Protein AF-A0A959NBM4-F1 (afdb_monomer)

pLDDT: mean 86.54, std 11.65, range [44.88, 98.0]

Mean predicted aligned error: 15.11 Å

Radius of gyration: 31.05 Å; Cα contacts (8 Å, |Δi|>4): 619; chains: 1; bounding box: 53×67×71 Å

Structure (mmCIF, N/CA/C/O backbone):
data_AF-A0A959NBM4-F1
#
_entry.id   AF-A0A959NBM4-F1
#
loop_
_atom_site.group_PDB
_atom_site.id
_atom_site.type_symbol
_atom_site.label_atom_id
_atom_site.label_alt_id
_atom_site.label_comp_id
_atom_site.label_asym_id
_atom_site.label_entity_id
_atom_site.label_seq_id
_atom_site.pdbx_PDB_ins_code
_atom_site.Cartn_x
_atom_site.Cartn_y
_atom_site.Cartn_z
_atom_site.occupancy
_atom_site.B_iso_or_equiv
_atom_site.auth_seq_id
_atom_site.auth_comp_id
_atom_site.auth_asym_id
_atom_site.auth_atom_id
_atom_site.pdbx_PDB_model_num
ATOM 1 N N . MET A 1 1 ? -14.822 -8.230 -9.452 1.00 62.19 1 MET A N 1
ATOM 2 C CA . MET A 1 1 ? -15.010 -7.138 -10.430 1.00 62.19 1 MET A CA 1
ATOM 3 C C . MET A 1 1 ? -13.655 -6.825 -11.048 1.00 62.19 1 MET A C 1
ATOM 5 O O . MET A 1 1 ? -12.667 -6.972 -10.340 1.00 62.19 1 MET A O 1
ATOM 9 N N . GLN A 1 2 ? -13.557 -6.470 -12.332 1.00 75.31 2 GLN A N 1
ATOM 10 C CA . GLN A 1 2 ? -12.264 -6.047 -12.881 1.00 75.31 2 GLN A CA 1
ATOM 11 C C . GLN A 1 2 ? -12.027 -4.586 -12.491 1.00 75.31 2 GLN A C 1
ATOM 13 O O . GLN A 1 2 ? -12.643 -3.690 -13.057 1.00 75.31 2 GLN A O 1
ATOM 18 N N . MET A 1 3 ? -11.174 -4.357 -11.494 1.00 86.31 3 MET A N 1
ATOM 19 C CA . MET A 1 3 ? -10.774 -3.011 -11.095 1.00 86.31 3 MET A CA 1
ATOM 20 C C . MET A 1 3 ? -9.747 -2.494 -12.099 1.00 86.31 3 MET A C 1
ATOM 22 O O . MET A 1 3 ? -8.705 -3.116 -12.304 1.00 86.31 3 MET A O 1
ATOM 26 N N . ASN A 1 4 ? -10.055 -1.379 -12.750 1.00 93.12 4 ASN A N 1
ATOM 27 C CA . ASN A 1 4 ? -9.143 -0.714 -13.678 1.00 93.12 4 ASN A CA 1
ATOM 28 C C . ASN A 1 4 ? -9.132 0.805 -13.498 1.00 93.12 4 ASN A C 1
ATOM 30 O O . ASN A 1 4 ? -8.529 1.505 -14.298 1.00 93.12 4 ASN A O 1
ATOM 34 N N . SER A 1 5 ? -9.800 1.334 -12.479 1.00 96.50 5 SER A N 1
ATOM 35 C CA . SER A 1 5 ? -9.819 2.758 -12.175 1.00 96.50 5 SER A CA 1
ATOM 36 C C . SER A 1 5 ? -9.711 2.962 -10.674 1.00 96.50 5 SER A C 1
ATOM 38 O O . SER A 1 5 ? -10.206 2.145 -9.897 1.00 96.50 5 SER A O 1
ATOM 40 N N . ILE A 1 6 ? -9.075 4.060 -10.278 1.00 95.81 6 ILE A N 1
ATOM 41 C CA . ILE A 1 6 ? -8.953 4.495 -8.885 1.00 95.81 6 ILE A CA 1
ATOM 42 C C . ILE A 1 6 ? -9.615 5.856 -8.742 1.00 95.81 6 ILE A C 1
ATOM 44 O O . ILE A 1 6 ? -9.406 6.728 -9.582 1.00 95.81 6 ILE A O 1
ATOM 48 N N . GLY A 1 7 ? -10.391 6.038 -7.679 1.00 95.38 7 GLY A N 1
ATOM 49 C CA . GLY A 1 7 ? -10.948 7.327 -7.286 1.00 95.38 7 GLY A CA 1
ATOM 50 C C . GLY A 1 7 ? -10.565 7.646 -5.854 1.00 95.38 7 GLY A C 1
ATOM 51 O O . GLY A 1 7 ? -10.615 6.767 -4.995 1.00 95.38 7 GLY A O 1
ATOM 52 N N . LEU A 1 8 ? -10.193 8.895 -5.595 1.00 94.06 8 LEU A N 1
ATOM 53 C CA . LEU A 1 8 ? -9.880 9.380 -4.258 1.00 94.06 8 LEU A CA 1
ATOM 54 C C . LEU A 1 8 ? -10.644 10.664 -3.964 1.00 94.06 8 LEU A C 1
ATOM 56 O O . LEU A 1 8 ? -10.764 11.539 -4.821 1.00 94.06 8 LEU A O 1
ATOM 60 N N . ILE A 1 9 ? -11.086 10.781 -2.716 1.00 94.06 9 ILE A N 1
ATOM 61 C CA . ILE A 1 9 ? -11.584 12.016 -2.121 1.00 94.06 9 ILE A CA 1
ATOM 62 C C . ILE A 1 9 ? -10.829 12.290 -0.812 1.00 94.06 9 ILE A C 1
ATOM 64 O O . ILE A 1 9 ? -10.748 11.438 0.080 1.00 94.06 9 ILE A O 1
ATOM 68 N N . GLU A 1 10 ? -10.236 13.478 -0.714 1.00 92.56 10 GLU A N 1
ATOM 69 C CA . GLU A 1 10 ? -9.628 14.016 0.503 1.00 92.56 10 GLU A CA 1
ATOM 70 C C . GLU A 1 10 ? -10.599 15.014 1.134 1.00 92.56 10 GLU A C 1
ATOM 72 O O . GLU A 1 10 ? -11.114 15.906 0.460 1.00 92.56 10 GLU A O 1
ATOM 77 N N . LEU A 1 11 ? -10.847 14.878 2.436 1.00 94.06 11 LEU A N 1
ATOM 78 C CA . LEU A 1 11 ? -11.800 15.701 3.173 1.00 94.06 11 LEU A CA 1
ATOM 79 C C . LEU A 1 11 ? -11.181 16.309 4.428 1.00 94.06 11 LEU A C 1
ATOM 81 O O . LEU A 1 11 ? -10.320 15.722 5.079 1.00 94.06 11 LEU A O 1
ATOM 85 N N . SER A 1 12 ? -11.680 17.475 4.822 1.00 93.69 12 SER A N 1
ATOM 86 C CA . SER A 1 12 ? -11.275 18.201 6.030 1.00 93.69 12 SER A CA 1
ATOM 87 C C . SER A 1 12 ? -11.916 17.676 7.319 1.00 93.69 12 SER A C 1
ATOM 89 O O . SER A 1 12 ? -11.519 18.090 8.405 1.00 93.69 12 SER A O 1
ATOM 91 N N . SER A 1 13 ? -12.884 16.756 7.219 1.00 94.62 13 SER A N 1
ATOM 92 C CA . SER A 1 13 ? -13.640 16.212 8.351 1.00 94.62 13 SER A CA 1
ATOM 93 C C . SER A 1 13 ? -13.727 14.688 8.296 1.00 94.62 13 SER A C 1
ATOM 95 O O . SER A 1 13 ? -14.108 14.109 7.280 1.00 94.62 13 SER A O 1
ATOM 97 N N . ILE A 1 14 ? -13.442 14.037 9.428 1.00 94.94 14 ILE A N 1
ATOM 98 C CA . ILE A 1 14 ? -13.570 12.580 9.599 1.00 94.94 14 ILE A CA 1
ATOM 99 C C . ILE A 1 14 ? -15.019 12.123 9.397 1.00 94.94 14 ILE A C 1
ATOM 101 O O . ILE A 1 14 ? -15.259 11.129 8.718 1.00 94.94 14 ILE A O 1
ATOM 105 N N . ALA A 1 15 ? -15.989 12.861 9.946 1.00 96.19 15 ALA A N 1
ATOM 106 C CA . ALA A 1 15 ? -17.403 12.511 9.820 1.00 96.19 15 ALA A CA 1
ATOM 107 C C . ALA A 1 15 ? -17.873 12.610 8.361 1.00 96.19 15 ALA A C 1
ATOM 109 O O . ALA A 1 15 ? -18.530 11.699 7.861 1.00 96.19 15 ALA A O 1
ATOM 110 N N . ALA A 1 16 ? -17.460 13.675 7.663 1.00 96.50 16 ALA A N 1
ATOM 111 C CA . ALA A 1 16 ? -17.725 13.823 6.236 1.00 96.50 16 ALA A CA 1
ATOM 112 C C . ALA A 1 16 ? -17.045 12.714 5.423 1.00 96.50 16 ALA A C 1
ATOM 114 O O . ALA A 1 16 ? -17.626 12.224 4.467 1.00 96.50 16 ALA A O 1
ATOM 115 N N . GLY A 1 17 ? -15.848 12.273 5.820 1.00 95.94 17 GLY A N 1
ATOM 116 C CA . GLY A 1 17 ? -15.154 11.169 5.162 1.00 95.94 17 GLY A CA 1
ATOM 117 C C . GLY A 1 17 ? -15.846 9.816 5.320 1.00 95.94 17 GLY A C 1
ATOM 118 O O . GLY A 1 17 ? -15.970 9.081 4.345 1.00 95.94 17 GLY A O 1
ATOM 119 N N . MET A 1 18 ? -16.374 9.505 6.507 1.00 97.06 18 MET A N 1
ATOM 120 C CA . MET A 1 18 ? -17.204 8.308 6.703 1.00 97.06 18 MET A CA 1
ATOM 121 C C . MET A 1 18 ? -18.495 8.371 5.878 1.00 97.06 18 MET A C 1
ATOM 123 O O . MET A 1 18 ? -18.888 7.377 5.273 1.00 97.06 18 MET A O 1
ATOM 127 N N . GLN A 1 19 ? -19.127 9.546 5.814 1.00 97.69 19 GLN A N 1
ATOM 128 C CA . GLN A 1 19 ? -20.302 9.771 4.973 1.00 97.69 19 GLN A CA 1
ATOM 129 C C . GLN A 1 19 ? -19.966 9.632 3.479 1.00 97.69 19 GLN A C 1
ATOM 131 O O . GLN A 1 19 ? -20.714 8.991 2.749 1.00 97.69 19 GLN A O 1
ATOM 136 N N . ALA A 1 20 ? -18.834 10.175 3.027 1.00 97.44 20 ALA A N 1
ATOM 137 C CA . ALA A 1 20 ? -18.365 10.041 1.651 1.00 97.44 20 ALA A CA 1
ATOM 138 C C . ALA A 1 20 ? -18.142 8.571 1.282 1.00 97.44 20 ALA A C 1
ATOM 140 O O . ALA A 1 20 ? -18.644 8.130 0.255 1.00 97.44 20 ALA A O 1
ATOM 141 N N . ALA A 1 21 ? -17.467 7.795 2.138 1.00 97.50 21 ALA A N 1
ATOM 142 C CA . ALA A 1 21 ? -17.262 6.365 1.912 1.00 97.50 21 ALA A CA 1
ATOM 143 C C . ALA A 1 21 ? -18.591 5.603 1.767 1.00 97.50 21 ALA A C 1
ATOM 145 O O . ALA A 1 21 ? -18.743 4.807 0.841 1.00 97.50 21 ALA A O 1
ATOM 146 N N . ASP A 1 22 ? -19.572 5.884 2.631 1.00 98.00 22 ASP A N 1
ATOM 147 C CA . ASP A 1 22 ? -20.913 5.293 2.545 1.00 98.00 22 ASP A CA 1
ATOM 148 C C . ASP A 1 22 ? -21.628 5.656 1.230 1.00 98.00 22 ASP A C 1
ATOM 150 O O . ASP A 1 22 ? -22.196 4.781 0.576 1.00 98.00 22 ASP A O 1
ATOM 154 N N . ILE A 1 23 ? -21.552 6.921 0.798 1.00 97.69 23 ILE A N 1
ATOM 155 C CA . ILE A 1 23 ? -22.139 7.381 -0.471 1.00 97.69 23 ILE A CA 1
ATOM 156 C C . ILE A 1 23 ? -21.469 6.693 -1.665 1.00 97.69 23 ILE A C 1
ATOM 158 O O . ILE A 1 23 ? -22.168 6.161 -2.530 1.00 97.69 23 ILE A O 1
ATOM 162 N N . MET A 1 24 ? -20.134 6.669 -1.714 1.00 97.12 24 MET A N 1
ATOM 163 C CA . MET A 1 24 ? -19.370 6.070 -2.815 1.00 97.12 24 MET A CA 1
ATOM 164 C C . MET A 1 24 ? -19.736 4.595 -3.010 1.00 97.12 24 MET A C 1
ATOM 166 O O . MET A 1 24 ? -20.011 4.175 -4.132 1.00 97.12 24 MET A O 1
ATOM 170 N N . LEU A 1 25 ? -19.817 3.833 -1.914 1.00 97.06 25 LEU A N 1
ATOM 171 C CA . LEU A 1 25 ? -20.149 2.405 -1.938 1.00 97.06 25 LEU A CA 1
ATOM 172 C C . LEU A 1 25 ? -21.615 2.117 -2.295 1.00 97.06 25 LEU A C 1
ATOM 174 O O . LEU A 1 25 ? -21.918 1.035 -2.791 1.00 97.06 25 LEU A O 1
ATOM 178 N N . LYS A 1 26 ? -22.539 3.053 -2.043 1.00 96.56 26 LYS A N 1
ATOM 179 C CA . LYS A 1 26 ? -23.970 2.891 -2.367 1.00 96.56 26 LYS A CA 1
ATOM 180 C C . LYS A 1 26 ? -24.341 3.336 -3.777 1.00 96.56 26 LYS A C 1
ATOM 182 O O . LYS A 1 26 ? -25.370 2.905 -4.290 1.00 96.56 26 LYS A O 1
ATOM 187 N N . THR A 1 27 ? -23.554 4.224 -4.376 1.00 92.38 27 THR A N 1
ATOM 188 C CA . THR A 1 27 ? -23.925 4.877 -5.641 1.00 92.38 27 THR A CA 1
ATOM 189 C C . THR A 1 27 ? -23.520 4.066 -6.871 1.00 92.38 27 THR A C 1
ATOM 191 O O . THR A 1 27 ? -24.138 4.181 -7.929 1.00 92.38 27 THR A O 1
ATOM 194 N N . SER A 1 28 ? -22.496 3.228 -6.747 1.00 92.00 28 SER A N 1
ATOM 195 C CA . SER A 1 28 ? -21.951 2.434 -7.847 1.00 92.00 28 SER A CA 1
ATOM 196 C C . SER A 1 28 ? -21.260 1.183 -7.322 1.00 92.00 28 SER A C 1
ATOM 198 O O . SER A 1 28 ? -20.868 1.134 -6.158 1.00 92.00 28 SER A O 1
ATOM 200 N N . GLU A 1 29 ? -21.042 0.203 -8.194 1.00 92.88 29 GLU A N 1
ATOM 201 C CA . GLU A 1 29 ? -20.212 -0.960 -7.879 1.00 92.88 29 GLU A CA 1
ATOM 202 C C . GLU A 1 29 ? -18.731 -0.545 -7.815 1.00 92.88 29 GLU A C 1
ATOM 204 O O . GLU A 1 29 ? -18.022 -0.514 -8.816 1.00 92.88 29 GLU A O 1
ATOM 209 N N . VAL A 1 30 ? -18.269 -0.174 -6.622 1.00 95.81 30 VAL A N 1
ATOM 210 C CA . VAL A 1 30 ? -16.861 0.119 -6.326 1.00 95.81 30 VAL A CA 1
ATOM 211 C C . VAL A 1 30 ? -16.442 -0.600 -5.050 1.00 95.81 30 VAL A C 1
ATOM 213 O O . VAL A 1 30 ? -17.258 -0.893 -4.178 1.00 95.81 30 VAL A O 1
ATOM 216 N N . GLU A 1 31 ? -15.153 -0.879 -4.934 1.00 95.00 31 GLU A N 1
ATOM 217 C CA . GLU A 1 31 ? -14.536 -1.517 -3.781 1.00 95.00 31 GLU A CA 1
ATOM 218 C C . GLU A 1 31 ? -13.731 -0.494 -2.978 1.00 95.00 31 GLU A C 1
ATOM 220 O O . GLU A 1 31 ? -12.999 0.325 -3.538 1.00 95.00 31 GLU A O 1
ATOM 225 N N . LEU A 1 32 ? -13.869 -0.533 -1.652 1.00 94.56 32 LEU A N 1
ATOM 226 C CA . LEU A 1 32 ? -13.122 0.333 -0.748 1.00 94.56 32 LEU A CA 1
ATOM 227 C C . LEU A 1 32 ? -11.686 -0.178 -0.603 1.00 94.56 32 LEU A C 1
ATOM 229 O O . LEU A 1 32 ? -11.473 -1.268 -0.083 1.00 94.56 32 LEU A O 1
ATOM 233 N N . ILE A 1 33 ? -10.707 0.630 -1.005 1.00 91.81 33 ILE A N 1
ATOM 234 C CA . ILE A 1 33 ? -9.282 0.281 -0.914 1.00 91.81 33 ILE A CA 1
ATOM 235 C C . ILE A 1 33 ? -8.672 0.880 0.358 1.00 91.81 33 ILE A C 1
ATOM 237 O O . ILE A 1 33 ? -8.025 0.184 1.135 1.00 91.81 33 ILE A O 1
ATOM 241 N N . ILE A 1 34 ? -8.892 2.176 0.605 1.00 89.88 34 ILE A N 1
ATOM 242 C CA . ILE A 1 34 ? -8.418 2.873 1.811 1.00 89.88 34 ILE A CA 1
ATOM 243 C C . ILE A 1 34 ? -9.553 3.724 2.376 1.00 89.88 34 ILE A C 1
ATOM 245 O O . ILE A 1 34 ? -10.193 4.480 1.653 1.00 89.88 34 ILE A O 1
ATOM 249 N N . SER A 1 35 ? -9.745 3.662 3.693 1.00 92.19 35 SER A N 1
ATOM 250 C CA . SER A 1 35 ? -10.589 4.594 4.444 1.00 92.19 35 SER A CA 1
ATOM 251 C C . SER A 1 35 ? -9.923 4.896 5.775 1.00 92.19 35 SER A C 1
ATOM 253 O O . SER A 1 35 ? -9.968 4.082 6.700 1.00 92.19 35 SER A O 1
ATOM 255 N N . ARG A 1 36 ? -9.234 6.035 5.875 1.00 89.94 36 ARG A N 1
ATOM 256 C CA . ARG A 1 36 ? -8.455 6.362 7.078 1.00 89.94 36 ARG A CA 1
ATOM 257 C C . ARG A 1 36 ? -8.309 7.860 7.308 1.00 89.94 36 ARG A C 1
ATOM 259 O O . ARG A 1 36 ? -8.355 8.665 6.380 1.00 89.94 36 ARG A O 1
ATOM 266 N N . SER A 1 37 ? -8.051 8.221 8.562 1.00 89.75 37 SER A N 1
ATOM 267 C CA . SER A 1 37 ? -7.637 9.573 8.936 1.00 89.75 37 SER A CA 1
ATOM 268 C C . SER A 1 37 ? -6.199 9.855 8.498 1.00 89.75 37 SER A C 1
ATOM 270 O O . SER A 1 37 ? -5.335 8.979 8.593 1.00 89.75 37 SER A O 1
ATOM 272 N N . ILE A 1 38 ? -5.925 11.098 8.111 1.00 83.69 38 ILE A N 1
ATOM 273 C CA . ILE A 1 38 ? -4.575 11.611 7.848 1.00 83.69 38 ILE A CA 1
ATOM 274 C C . ILE A 1 38 ? -4.301 12.820 8.757 1.00 83.69 38 ILE A C 1
ATOM 276 O O . ILE A 1 38 ? -5.216 13.557 9.142 1.00 83.69 38 ILE A O 1
ATOM 280 N N . CYS A 1 39 ? -3.045 13.033 9.146 1.00 75.94 39 CYS A N 1
ATOM 281 C CA . CYS A 1 39 ? -2.676 14.201 9.941 1.00 75.94 39 CYS A CA 1
ATOM 282 C C . CYS A 1 39 ? -2.794 15.459 9.065 1.00 75.94 39 CYS A C 1
ATOM 284 O O . CYS A 1 39 ? -2.342 15.474 7.925 1.00 75.94 39 CYS A O 1
ATOM 286 N N . SER A 1 40 ? -3.401 16.549 9.529 1.00 75.94 40 SER A N 1
ATOM 287 C CA . SER A 1 40 ? -3.786 16.926 10.897 1.00 75.94 40 SER A CA 1
ATOM 288 C C . SER A 1 40 ? -5.307 16.877 11.169 1.00 75.94 40 SER A C 1
ATOM 290 O O . SER A 1 40 ? -5.892 17.897 11.523 1.00 75.94 40 SER A O 1
ATOM 292 N N . GLY A 1 41 ? -5.966 15.723 10.997 1.00 80.25 41 GLY A N 1
ATOM 293 C CA . GLY A 1 41 ? -7.413 15.565 11.258 1.00 80.25 41 GLY A CA 1
ATOM 294 C C . GLY A 1 41 ? -8.294 15.543 10.004 1.00 80.25 41 GLY A C 1
ATOM 295 O O . GLY A 1 41 ? -9.517 15.593 10.104 1.00 80.25 41 GLY A O 1
ATOM 296 N N . LYS A 1 42 ? -7.666 15.439 8.833 1.00 88.69 42 LYS A N 1
ATOM 297 C CA . LYS A 1 42 ? -8.331 15.206 7.552 1.00 88.69 42 LYS A CA 1
ATOM 298 C C . LYS A 1 42 ? -8.666 13.716 7.386 1.00 88.69 42 LYS A C 1
ATOM 300 O O . LYS A 1 42 ? -8.213 12.868 8.162 1.00 88.69 42 LYS A O 1
ATOM 305 N N . TYR A 1 43 ? -9.419 13.379 6.349 1.00 91.81 43 TYR A N 1
ATOM 306 C CA . TYR A 1 43 ? -9.811 12.011 6.027 1.00 91.81 43 TYR A CA 1
ATOM 307 C C . TYR A 1 43 ? -9.617 11.725 4.542 1.00 91.81 43 TYR A C 1
ATOM 309 O O . TYR A 1 43 ? -9.806 12.608 3.713 1.00 91.81 43 TYR A O 1
ATOM 317 N N . MET A 1 44 ? -9.237 10.496 4.213 1.00 91.12 44 MET A N 1
ATOM 318 C CA . MET A 1 44 ? -9.023 10.061 2.838 1.00 91.12 44 MET A CA 1
ATOM 319 C C . MET A 1 44 ? -9.809 8.781 2.591 1.00 91.12 44 MET A C 1
ATOM 321 O O . MET A 1 44 ? -9.691 7.819 3.359 1.00 91.12 44 MET A O 1
ATOM 325 N N . VAL A 1 45 ? -10.576 8.784 1.505 1.00 94.19 45 VAL A N 1
ATOM 326 C CA . VAL A 1 45 ? -11.281 7.612 0.988 1.00 94.19 45 VAL A CA 1
ATOM 327 C C . VAL A 1 45 ? -10.762 7.344 -0.415 1.00 94.19 45 VAL A C 1
ATOM 329 O O . VAL A 1 45 ? -10.768 8.241 -1.256 1.00 94.19 45 VAL A O 1
ATOM 332 N N . LEU A 1 46 ? -10.296 6.123 -0.658 1.00 93.50 46 LEU A N 1
ATOM 333 C CA . LEU A 1 46 ? -9.844 5.654 -1.962 1.00 93.50 46 LEU A CA 1
ATOM 334 C C . LEU A 1 46 ? -10.641 4.401 -2.320 1.00 93.50 46 LEU A C 1
ATOM 336 O O . LEU A 1 46 ? -10.698 3.450 -1.535 1.00 93.50 46 LEU A O 1
ATOM 340 N N . VAL A 1 47 ? -11.247 4.409 -3.502 1.00 95.69 47 VAL A N 1
ATOM 341 C CA . VAL A 1 47 ? -12.020 3.293 -4.052 1.00 95.69 47 VAL A CA 1
ATOM 342 C C . VAL A 1 47 ? -11.431 2.841 -5.380 1.00 95.69 47 VAL A C 1
ATOM 344 O O . VAL A 1 47 ? -10.775 3.621 -6.076 1.00 95.69 47 VAL A O 1
ATOM 347 N N . GLY A 1 48 ? -11.696 1.596 -5.756 1.00 95.81 48 GLY A N 1
ATOM 348 C CA . GLY A 1 48 ? -11.412 1.099 -7.094 1.00 95.81 48 GLY A CA 1
ATOM 349 C C . GLY A 1 4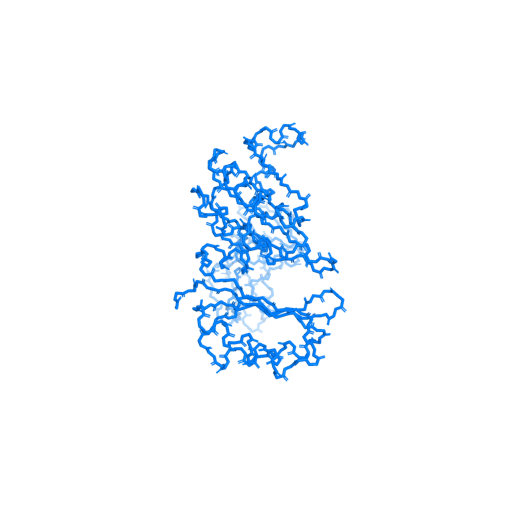8 ? -12.606 0.387 -7.707 1.00 95.81 48 GLY A C 1
ATOM 350 O O . GLY A 1 48 ? -13.479 -0.113 -7.010 1.00 95.81 48 GLY A O 1
ATOM 351 N N . GLY A 1 49 ? -12.651 0.358 -9.029 1.00 95.50 49 GLY A N 1
ATOM 352 C CA . GLY A 1 49 ? -13.768 -0.200 -9.784 1.00 95.50 49 GLY A CA 1
ATOM 353 C C . GLY A 1 49 ? -13.533 -0.037 -11.276 1.00 95.50 49 GLY A C 1
ATOM 354 O O . GLY A 1 49 ? -12.387 0.128 -11.711 1.00 95.50 49 GLY A O 1
ATOM 355 N N . ASP A 1 50 ? -14.609 -0.074 -12.054 1.00 95.69 50 ASP A N 1
ATOM 356 C CA . ASP A 1 50 ? -14.564 0.343 -13.450 1.00 95.69 50 ASP A CA 1
ATOM 357 C C . ASP A 1 50 ? -14.557 1.880 -13.565 1.00 95.69 50 ASP A C 1
ATOM 359 O O . ASP A 1 50 ? -14.871 2.611 -12.623 1.00 95.69 50 ASP A O 1
ATOM 363 N N . VAL A 1 51 ? -14.174 2.402 -14.731 1.00 95.44 51 VAL A N 1
ATOM 364 C CA . VAL A 1 51 ? -14.048 3.856 -14.939 1.00 95.44 51 VAL A CA 1
ATOM 365 C C . VAL A 1 51 ? -15.377 4.585 -14.700 1.00 95.44 51 VAL A C 1
ATOM 367 O O . VAL A 1 51 ? -15.386 5.666 -14.112 1.00 95.44 51 VAL A O 1
ATOM 370 N N . ALA A 1 52 ? -16.506 4.019 -15.134 1.00 95.50 52 ALA A N 1
ATOM 371 C CA . ALA A 1 52 ? -17.812 4.657 -14.981 1.00 95.50 52 ALA A CA 1
ATOM 372 C C . ALA A 1 52 ? -18.277 4.670 -13.517 1.00 95.50 52 ALA A C 1
ATOM 374 O O . ALA A 1 52 ? -18.698 5.719 -13.023 1.00 95.50 52 ALA A O 1
ATOM 375 N N . GLY A 1 53 ? -18.156 3.541 -12.813 1.00 96.12 53 GLY A N 1
ATOM 376 C CA . GLY A 1 53 ? -18.501 3.427 -11.402 1.00 96.12 53 GLY A CA 1
ATOM 377 C C . GLY A 1 53 ? -17.654 4.349 -10.539 1.00 96.12 53 GLY A C 1
ATOM 378 O O . GLY A 1 53 ? -18.198 5.118 -9.755 1.00 96.12 53 GLY A O 1
ATOM 379 N N . VAL A 1 54 ? -16.335 4.375 -10.747 1.00 97.12 54 VAL A N 1
ATOM 380 C CA . VAL A 1 54 ? -15.437 5.248 -9.977 1.00 97.12 54 VAL A CA 1
ATOM 381 C C . VAL A 1 54 ? -15.751 6.733 -10.181 1.00 97.12 54 VAL A C 1
ATOM 383 O O . VAL A 1 54 ? -15.815 7.470 -9.198 1.00 97.12 54 VAL A O 1
ATOM 386 N N . ASN A 1 55 ? -15.980 7.182 -11.421 1.00 96.88 55 ASN A N 1
ATOM 387 C CA . ASN A 1 55 ? -16.361 8.577 -11.675 1.00 96.88 55 ASN A CA 1
ATOM 388 C C . ASN A 1 55 ? -17.682 8.930 -10.980 1.00 96.88 55 ASN A C 1
ATOM 390 O O . ASN A 1 55 ? -17.750 9.927 -10.265 1.00 96.88 55 ASN A O 1
ATOM 394 N N . SER A 1 56 ? -18.697 8.071 -11.125 1.00 97.38 56 SER A N 1
ATOM 395 C CA . SER A 1 56 ? -19.998 8.254 -10.478 1.00 97.38 56 SER A CA 1
ATOM 396 C C . SER A 1 56 ? -19.878 8.309 -8.950 1.00 97.38 56 SER A C 1
ATOM 398 O O . SER A 1 56 ? -20.447 9.200 -8.320 1.00 97.38 56 SER A O 1
ATOM 400 N N . ALA A 1 57 ? -19.103 7.404 -8.342 1.00 97.38 57 ALA A N 1
ATOM 401 C CA . ALA A 1 57 ? -18.865 7.377 -6.901 1.00 97.38 57 ALA A CA 1
ATOM 402 C C . ALA A 1 57 ? -18.268 8.694 -6.396 1.00 97.38 57 ALA A C 1
ATOM 404 O O . ALA A 1 57 ? -18.783 9.284 -5.444 1.00 97.38 57 ALA A O 1
ATOM 405 N N . VAL A 1 58 ? -17.180 9.147 -7.031 1.00 96.94 58 VAL A N 1
ATOM 406 C CA . VAL A 1 58 ? -16.450 10.351 -6.618 1.00 96.94 58 VAL A CA 1
ATOM 407 C C . VAL A 1 58 ? -17.315 11.598 -6.794 1.00 96.94 58 VAL A C 1
ATOM 409 O O . VAL A 1 58 ? -17.396 12.391 -5.861 1.00 96.94 58 VAL A O 1
ATOM 412 N N . GLU A 1 59 ? -18.001 11.751 -7.930 1.00 97.19 59 GLU A N 1
ATOM 413 C CA . GLU A 1 59 ? -18.850 12.916 -8.230 1.00 97.19 59 GLU A CA 1
ATOM 414 C C . GLU A 1 59 ? -20.058 13.031 -7.284 1.00 97.19 59 GLU A C 1
ATOM 416 O O . GLU A 1 59 ? -20.368 14.112 -6.773 1.00 97.19 59 GLU A O 1
ATOM 421 N N . ASN A 1 60 ? -20.735 11.914 -7.003 1.00 97.19 60 ASN A N 1
ATOM 422 C CA . ASN A 1 60 ? -21.891 11.916 -6.106 1.00 97.19 60 ASN A CA 1
ATOM 423 C C . ASN A 1 60 ? -21.496 12.175 -4.651 1.00 97.19 60 ASN A C 1
ATOM 425 O O . ASN A 1 60 ? -22.222 12.871 -3.935 1.00 97.19 60 ASN A O 1
ATOM 429 N N . ALA A 1 61 ? -20.361 11.628 -4.208 1.00 97.25 61 ALA A N 1
ATOM 430 C CA . ALA A 1 61 ? -19.846 11.899 -2.876 1.00 97.25 61 ALA A CA 1
ATOM 431 C C . ALA A 1 61 ? -19.397 13.357 -2.754 1.00 97.25 61 ALA A C 1
ATOM 433 O O . ALA A 1 61 ? -19.865 14.051 -1.853 1.00 97.25 61 ALA A O 1
ATOM 434 N N . SER A 1 62 ? -18.567 13.850 -3.680 1.00 96.00 62 SER A N 1
ATOM 435 C CA . SER A 1 62 ? -18.056 15.223 -3.633 1.00 96.00 62 SER A CA 1
ATOM 436 C C . SER A 1 62 ? -19.180 16.259 -3.634 1.00 96.00 62 SER A C 1
ATOM 438 O O . SER A 1 62 ? -19.131 17.189 -2.841 1.00 96.00 62 SER A O 1
ATOM 440 N N . SER A 1 63 ? -20.246 16.049 -4.409 1.00 96.88 63 SER A N 1
ATOM 441 C CA . SER A 1 63 ? -21.395 16.964 -4.455 1.00 96.88 63 SER A CA 1
ATOM 442 C C . SER A 1 63 ? -22.197 17.011 -3.146 1.00 96.88 63 SER A C 1
ATOM 444 O O . SER A 1 63 ? -22.712 18.060 -2.764 1.00 96.88 63 SER A O 1
ATOM 446 N N . GLN A 1 64 ? -22.332 15.882 -2.443 1.00 97.44 64 GLN A N 1
ATOM 447 C CA . GLN A 1 64 ? -23.128 15.796 -1.209 1.00 97.44 64 GLN A CA 1
ATOM 448 C C . GLN A 1 64 ? -22.362 16.237 0.042 1.00 97.44 64 GLN A C 1
ATOM 450 O O . GLN A 1 64 ? -22.982 16.674 1.014 1.00 97.44 64 GLN A O 1
ATOM 455 N N . VAL A 1 65 ? -21.032 16.128 0.032 1.00 96.50 65 VAL A N 1
ATOM 456 C CA . VAL A 1 65 ? -20.164 16.573 1.134 1.00 96.50 65 VAL A CA 1
ATOM 457 C C . VAL A 1 65 ? -19.207 17.698 0.727 1.00 96.50 65 VAL A C 1
ATOM 459 O O . VAL A 1 65 ? -18.162 17.865 1.354 1.00 96.50 65 VAL A O 1
ATOM 462 N N . ASP A 1 66 ? -19.588 18.499 -0.275 1.00 96.19 66 ASP A N 1
ATOM 463 C CA . ASP A 1 66 ? -18.794 19.586 -0.884 1.00 96.19 66 ASP A CA 1
ATOM 464 C C . ASP A 1 66 ? -18.152 20.517 0.154 1.00 96.19 66 ASP A C 1
ATOM 466 O O . ASP A 1 66 ? -16.967 20.834 0.085 1.00 96.19 66 ASP A O 1
ATOM 470 N N . PHE A 1 67 ? -18.896 20.842 1.216 1.00 96.25 67 PHE A N 1
ATOM 471 C CA . PHE A 1 67 ? -18.433 21.689 2.321 1.00 96.25 67 PHE A CA 1
ATOM 472 C C . PHE A 1 67 ? -17.151 21.196 3.016 1.00 96.25 67 PHE A C 1
ATOM 474 O O . PHE A 1 67 ? -16.506 21.969 3.727 1.00 96.25 67 PHE A O 1
ATOM 481 N N . ALA A 1 68 ? -16.812 19.911 2.882 1.00 95.69 68 ALA A N 1
ATOM 482 C CA . ALA A 1 68 ? -15.646 19.298 3.498 1.00 95.69 68 ALA A CA 1
ATOM 483 C C . ALA A 1 68 ? -14.590 18.835 2.487 1.00 95.69 68 ALA A C 1
ATOM 485 O O . ALA A 1 68 ? -13.525 18.403 2.933 1.00 95.69 68 ALA A O 1
ATOM 486 N N . VAL A 1 69 ? -14.845 18.900 1.178 1.00 94.75 69 VAL A N 1
ATOM 487 C CA . VAL A 1 69 ? -13.914 18.407 0.153 1.00 94.75 69 VAL A CA 1
ATOM 488 C C . VAL A 1 69 ? -12.672 19.293 0.094 1.00 94.75 69 VAL A C 1
ATOM 490 O O . VAL A 1 69 ? -12.754 20.518 0.074 1.00 94.75 69 VAL A O 1
ATOM 493 N N . ILE A 1 70 ? -11.504 18.656 0.098 1.00 91.44 70 ILE A N 1
ATOM 494 C CA . ILE A 1 70 ? -10.204 19.308 -0.085 1.00 91.44 70 ILE A CA 1
ATOM 495 C C . ILE A 1 70 ? -9.712 19.076 -1.506 1.00 91.44 70 ILE A C 1
ATOM 497 O O . ILE A 1 70 ? -9.300 20.024 -2.167 1.00 91.44 70 ILE A O 1
ATOM 501 N N . ASP A 1 71 ? -9.724 17.819 -1.943 1.00 90.12 71 ASP A N 1
ATOM 502 C CA . ASP A 1 71 ? -9.246 17.430 -3.263 1.00 90.12 71 ASP A CA 1
ATOM 503 C C . ASP A 1 71 ? -9.906 16.123 -3.710 1.00 90.12 71 ASP A C 1
ATOM 505 O O . ASP A 1 71 ? -10.324 15.299 -2.889 1.00 90.12 71 ASP A O 1
ATOM 509 N N . THR A 1 72 ? -9.989 15.931 -5.020 1.00 93.00 72 THR A N 1
ATOM 510 C CA . THR A 1 72 ? -10.521 14.720 -5.646 1.00 93.00 72 THR A CA 1
ATOM 511 C C . THR A 1 72 ? -9.735 14.402 -6.899 1.00 93.00 72 THR A C 1
ATOM 513 O O . THR A 1 72 ? -9.440 15.298 -7.688 1.00 93.00 72 THR A O 1
ATOM 516 N N . PHE A 1 73 ? -9.490 13.122 -7.155 1.00 91.94 73 PHE A N 1
ATOM 517 C CA . PHE A 1 73 ? -8.965 12.696 -8.446 1.00 91.94 73 PHE A CA 1
ATOM 518 C C . PHE A 1 73 ? -9.510 11.332 -8.856 1.00 91.94 73 PHE A C 1
ATOM 520 O O . PHE A 1 73 ? -9.883 10.509 -8.017 1.00 91.94 73 PHE A O 1
ATOM 527 N N . VAL A 1 74 ? -9.502 11.087 -10.166 1.00 95.62 74 VAL A N 1
ATOM 528 C CA . VAL A 1 74 ? -9.794 9.787 -10.771 1.00 95.62 74 VAL A CA 1
ATOM 529 C C . VAL A 1 74 ? -8.674 9.443 -11.745 1.00 95.62 74 VAL A C 1
ATOM 531 O O . VAL A 1 74 ? -8.327 10.252 -12.602 1.00 95.62 74 VAL A O 1
ATOM 534 N N . ILE A 1 75 ? -8.116 8.241 -11.615 1.00 95.50 75 ILE A N 1
ATOM 535 C CA . ILE A 1 75 ? -7.085 7.711 -12.512 1.00 95.50 75 ILE A CA 1
ATOM 536 C C . ILE A 1 75 ? -7.681 6.502 -13.241 1.00 95.50 75 ILE A C 1
ATOM 538 O O . ILE A 1 75 ? -7.932 5.479 -12.598 1.00 95.50 75 ILE A O 1
ATOM 542 N N . PRO A 1 76 ? -7.933 6.600 -14.558 1.00 96.12 76 PRO A N 1
ATOM 543 C CA . PRO A 1 76 ? -8.485 5.504 -15.342 1.00 96.12 76 PRO A CA 1
ATOM 544 C C . PRO A 1 76 ? -7.398 4.546 -15.851 1.00 96.12 76 PRO A C 1
ATOM 546 O O . PRO A 1 76 ? -6.234 4.910 -15.995 1.00 96.12 76 PRO A O 1
ATOM 549 N N . ASN A 1 77 ? -7.815 3.338 -16.230 1.00 94.88 77 ASN A N 1
ATOM 550 C CA . ASN A 1 77 ? -6.990 2.293 -16.851 1.00 94.88 77 ASN A CA 1
ATOM 551 C C . ASN A 1 77 ? -5.731 1.901 -16.056 1.00 94.88 77 ASN A C 1
ATOM 553 O O . ASN A 1 77 ? -4.688 1.623 -16.648 1.00 94.88 77 ASN A O 1
ATOM 557 N N . VAL A 1 78 ? -5.826 1.870 -14.731 1.00 96.31 78 VAL A N 1
ATOM 558 C CA . VAL A 1 78 ? -4.743 1.505 -13.813 1.00 96.31 78 VAL A CA 1
ATOM 559 C C . VAL A 1 78 ? -4.440 0.007 -13.888 1.00 96.31 78 VAL A C 1
ATOM 561 O O . VAL A 1 78 ? -5.348 -0.826 -13.941 1.00 96.31 78 VAL A O 1
ATOM 564 N N . HIS A 1 79 ? -3.154 -0.338 -13.882 1.00 95.56 79 HIS A N 1
ATOM 565 C CA . HIS A 1 79 ? -2.668 -1.710 -13.901 1.00 95.56 79 HIS A CA 1
ATOM 566 C C . HIS A 1 79 ? -3.118 -2.499 -12.649 1.00 95.56 79 HIS A C 1
ATOM 568 O O . HIS A 1 79 ? -3.040 -1.967 -11.538 1.00 95.56 79 HIS A O 1
ATOM 574 N N . PRO A 1 80 ? -3.529 -3.779 -12.782 1.00 92.69 80 PRO A N 1
ATOM 575 C CA . PRO A 1 80 ? -4.052 -4.576 -11.666 1.00 92.69 80 PRO A CA 1
ATOM 576 C C . PRO A 1 80 ? -3.130 -4.685 -10.442 1.00 92.69 80 PRO A C 1
ATOM 578 O O . PRO A 1 80 ? -3.612 -4.739 -9.315 1.00 92.69 80 PRO A O 1
ATOM 581 N N . ASP A 1 81 ? -1.811 -4.670 -10.639 1.00 91.88 81 ASP A N 1
ATOM 582 C CA . ASP A 1 81 ? -0.844 -4.791 -9.535 1.00 91.88 81 ASP A CA 1
ATOM 583 C C . ASP A 1 81 ? -0.796 -3.558 -8.613 1.00 91.88 81 ASP A C 1
ATOM 585 O O . ASP A 1 81 ? -0.291 -3.636 -7.493 1.00 91.88 81 ASP A O 1
ATOM 589 N N . ILE A 1 82 ? -1.350 -2.420 -9.042 1.00 93.88 82 ILE A N 1
ATOM 590 C CA . ILE A 1 82 ? -1.382 -1.187 -8.245 1.00 93.88 82 ILE A CA 1
ATOM 591 C C . ILE A 1 82 ? -2.344 -1.312 -7.056 1.00 93.88 82 ILE A C 1
ATOM 593 O O . ILE A 1 82 ? -2.049 -0.830 -5.963 1.00 93.88 82 ILE A O 1
ATOM 597 N N . PHE A 1 83 ? -3.482 -1.986 -7.237 1.00 92.00 83 PHE A N 1
ATOM 598 C CA . PHE A 1 83 ? -4.518 -2.135 -6.208 1.00 92.00 83 PHE A CA 1
ATOM 599 C C . PHE A 1 83 ? -4.037 -2.874 -4.939 1.00 92.00 83 PHE A C 1
ATOM 601 O O . PHE A 1 83 ? -4.197 -2.323 -3.842 1.00 92.00 83 PHE A O 1
ATOM 608 N N . PRO A 1 84 ? -3.408 -4.067 -5.023 1.00 88.94 84 PRO A N 1
ATOM 609 C CA . PRO A 1 84 ? -2.867 -4.729 -3.837 1.00 88.94 84 PRO A CA 1
ATOM 610 C C . PRO A 1 84 ? -1.711 -3.936 -3.210 1.00 88.94 84 PRO A C 1
ATOM 612 O O . PRO A 1 84 ? -1.612 -3.884 -1.986 1.00 88.94 84 PRO A O 1
ATOM 615 N N . ALA A 1 85 ? -0.889 -3.252 -4.014 1.00 90.31 85 ALA A N 1
ATOM 616 C CA . ALA A 1 85 ? 0.209 -2.428 -3.508 1.00 90.31 85 ALA A CA 1
ATOM 617 C C . ALA A 1 85 ? -0.269 -1.181 -2.736 1.00 90.31 85 ALA A C 1
ATOM 619 O O . ALA A 1 85 ? 0.409 -0.746 -1.810 1.00 90.31 85 ALA A O 1
ATOM 620 N N . LEU A 1 86 ? -1.439 -0.620 -3.067 1.00 88.75 86 LEU A N 1
ATOM 621 C CA . LEU A 1 86 ? -2.085 0.451 -2.288 1.00 88.75 86 LEU A CA 1
ATOM 622 C C . LEU A 1 86 ? -2.698 -0.051 -0.977 1.00 88.75 86 LEU A C 1
ATOM 624 O O . LEU A 1 86 ? -2.736 0.679 0.013 1.00 88.75 86 LEU A O 1
ATOM 628 N N . SER A 1 87 ? -3.184 -1.291 -0.977 1.00 80.81 87 SER A N 1
ATOM 629 C CA . SER A 1 87 ? -3.858 -1.908 0.173 1.00 80.81 87 SER A CA 1
ATOM 630 C C . SER A 1 87 ? -2.874 -2.397 1.246 1.00 80.81 87 SER A C 1
ATOM 632 O O . SER A 1 87 ? -3.284 -2.726 2.359 1.00 80.81 87 SER A O 1
ATOM 634 N N . GLY A 1 88 ? -1.575 -2.443 0.933 1.00 72.50 88 GLY A N 1
ATOM 635 C CA . GLY A 1 88 ? -0.527 -2.889 1.844 1.00 72.50 88 GLY A CA 1
ATOM 636 C C . GLY A 1 88 ? 0.721 -3.340 1.093 1.00 72.50 88 GLY A C 1
ATOM 637 O O . GLY A 1 88 ? 1.494 -2.513 0.622 1.00 72.50 88 GLY A O 1
ATOM 638 N N . HIS A 1 89 ? 0.932 -4.652 1.023 1.00 67.12 89 HIS A N 1
ATOM 639 C CA . HIS A 1 89 ? 2.052 -5.269 0.316 1.00 67.12 89 HIS A CA 1
ATOM 640 C C . HIS A 1 89 ? 1.533 -6.250 -0.729 1.00 67.12 89 HIS A C 1
ATOM 642 O O . HIS A 1 89 ? 0.627 -7.043 -0.462 1.00 67.12 89 HIS A O 1
ATOM 648 N N . SER A 1 90 ? 2.145 -6.238 -1.906 1.00 68.94 90 SER A N 1
ATOM 649 C CA . SER A 1 90 ? 2.011 -7.329 -2.858 1.00 68.94 90 SER A CA 1
ATOM 650 C C . SER A 1 90 ? 2.869 -8.516 -2.397 1.00 68.94 90 SER A C 1
ATOM 652 O O . SER A 1 90 ? 3.920 -8.351 -1.775 1.00 68.94 90 SER A O 1
ATOM 654 N N . GLY A 1 91 ? 2.402 -9.740 -2.656 1.00 66.75 91 GLY A N 1
ATOM 655 C CA . GLY A 1 91 ? 3.085 -10.979 -2.268 1.00 66.75 91 GLY A CA 1
ATOM 656 C C . GLY A 1 91 ? 4.379 -11.209 -3.054 1.00 66.75 91 GLY A C 1
ATOM 657 O O . GLY A 1 91 ? 4.426 -12.050 -3.952 1.00 66.75 91 GLY A O 1
ATOM 658 N N . VAL A 1 92 ? 5.422 -10.440 -2.751 1.00 70.69 92 VAL A N 1
ATOM 659 C CA . VAL A 1 92 ? 6.756 -10.592 -3.333 1.00 70.69 92 VAL A CA 1
ATOM 660 C C . VAL A 1 92 ? 7.541 -11.612 -2.519 1.00 70.69 92 VAL A C 1
ATOM 662 O O . VAL A 1 92 ? 7.810 -11.409 -1.340 1.00 70.69 92 VAL A O 1
ATOM 665 N N . GLU A 1 93 ? 7.899 -12.720 -3.164 1.00 68.19 93 GLU A N 1
ATOM 666 C CA . GLU A 1 93 ? 8.642 -13.815 -2.529 1.00 68.19 93 GLU A CA 1
ATOM 667 C C . GLU A 1 93 ? 10.159 -13.605 -2.582 1.00 68.19 93 GLU A C 1
ATOM 669 O O . GLU A 1 93 ? 10.847 -13.936 -1.624 1.00 68.19 93 GLU A O 1
ATOM 674 N N . ASN A 1 94 ? 10.675 -13.024 -3.672 1.00 67.75 94 ASN A N 1
ATOM 675 C CA . ASN A 1 94 ? 12.105 -12.796 -3.884 1.00 67.75 94 ASN A CA 1
ATOM 676 C C . ASN A 1 94 ? 12.363 -11.355 -4.329 1.00 67.75 94 ASN A C 1
ATOM 678 O O . ASN A 1 94 ? 11.719 -10.861 -5.257 1.00 67.75 94 ASN A O 1
ATOM 682 N N . LEU A 1 95 ? 13.328 -10.706 -3.678 1.00 70.81 95 LEU A N 1
ATOM 683 C CA . LEU A 1 95 ? 13.823 -9.383 -4.043 1.00 70.81 95 LEU A CA 1
ATOM 684 C C . LEU A 1 95 ? 15.121 -9.519 -4.841 1.00 70.81 95 LEU A C 1
ATOM 686 O O . LEU A 1 95 ? 16.096 -10.087 -4.352 1.00 70.81 95 LEU A O 1
ATOM 690 N N . GLU A 1 96 ? 15.136 -8.964 -6.051 1.00 80.50 96 GLU A N 1
ATOM 691 C CA . GLU A 1 96 ? 16.338 -8.871 -6.886 1.00 80.50 96 GLU A CA 1
ATOM 692 C C . GLU A 1 96 ? 16.930 -7.456 -6.805 1.00 80.50 96 GLU A C 1
ATOM 694 O O . GLU A 1 96 ? 17.623 -7.125 -5.844 1.00 80.50 96 GLU A O 1
ATOM 699 N N . ALA A 1 97 ? 16.643 -6.590 -7.783 1.00 86.31 97 ALA A N 1
ATOM 700 C CA . ALA A 1 97 ? 16.918 -5.161 -7.676 1.00 86.31 97 ALA A CA 1
ATOM 701 C C . ALA A 1 97 ? 15.753 -4.442 -6.984 1.00 86.31 97 ALA A C 1
ATOM 703 O O . ALA A 1 97 ? 14.603 -4.871 -7.087 1.00 86.31 97 ALA A O 1
ATOM 704 N N . LEU A 1 98 ? 16.042 -3.330 -6.307 1.00 88.94 98 LEU A N 1
ATOM 705 C CA . LEU A 1 98 ? 15.030 -2.496 -5.656 1.00 88.94 98 LEU A CA 1
ATOM 706 C C . LEU A 1 98 ? 14.968 -1.133 -6.340 1.00 88.94 98 LEU A C 1
ATOM 708 O O . LEU A 1 98 ? 15.961 -0.409 -6.388 1.00 88.94 98 LEU A O 1
ATOM 712 N N . GLY A 1 99 ? 13.792 -0.772 -6.835 1.00 90.50 99 GLY A N 1
ATOM 713 C CA . GLY A 1 99 ? 13.478 0.559 -7.333 1.00 90.50 99 GLY A CA 1
ATOM 714 C C . GLY A 1 99 ? 12.584 1.311 -6.351 1.00 90.50 99 GLY A C 1
ATOM 715 O O . GLY A 1 99 ? 11.673 0.722 -5.772 1.00 90.50 99 GLY A O 1
ATOM 716 N N . ILE A 1 100 ? 12.832 2.608 -6.172 1.00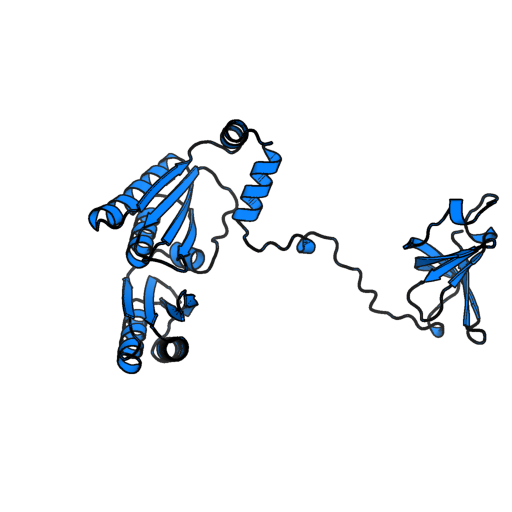 93.38 100 ILE A N 1
ATOM 717 C CA . ILE A 1 100 ? 12.012 3.506 -5.350 1.00 93.38 100 ILE A CA 1
ATOM 718 C C . ILE A 1 100 ? 11.735 4.787 -6.138 1.00 93.38 100 ILE A C 1
ATOM 720 O O . ILE A 1 100 ? 12.667 5.400 -6.664 1.00 93.38 100 ILE A O 1
ATOM 724 N N . ILE A 1 101 ? 10.474 5.215 -6.167 1.00 93.94 101 ILE A N 1
ATOM 725 C CA . ILE A 1 101 ? 10.055 6.522 -6.688 1.00 93.94 101 ILE A CA 1
ATOM 726 C C . ILE A 1 101 ? 9.353 7.276 -5.562 1.00 93.94 101 ILE A C 1
ATOM 728 O O . ILE A 1 101 ? 8.444 6.733 -4.943 1.00 93.94 101 ILE A O 1
ATOM 732 N N . GLU A 1 102 ? 9.760 8.517 -5.303 1.00 93.00 102 GLU A N 1
ATOM 733 C CA . GLU A 1 102 ? 9.126 9.420 -4.337 1.00 93.00 102 GLU A CA 1
ATOM 734 C C . GLU A 1 102 ? 8.567 10.651 -5.068 1.00 93.00 102 GLU A C 1
ATOM 736 O O . GLU A 1 102 ? 9.267 11.297 -5.855 1.00 93.00 102 GLU A O 1
ATOM 741 N N . SER A 1 103 ? 7.314 11.007 -4.780 1.00 92.50 103 SER A N 1
ATOM 742 C CA . SER A 1 103 ? 6.626 12.182 -5.328 1.00 92.50 103 SER A CA 1
ATOM 743 C C . SER A 1 103 ? 5.988 13.019 -4.222 1.00 92.50 103 SER A C 1
ATOM 745 O O . SER A 1 103 ? 5.629 12.483 -3.180 1.00 92.50 103 SER A O 1
ATOM 747 N N . PHE A 1 104 ? 5.809 14.321 -4.464 1.00 89.69 104 PHE A N 1
ATOM 748 C CA . PHE A 1 104 ? 5.009 15.232 -3.631 1.00 89.69 104 PHE A CA 1
ATOM 749 C C . PHE A 1 104 ? 3.489 15.122 -3.874 1.00 89.69 104 PHE A C 1
ATOM 751 O O . PHE A 1 104 ? 2.721 15.861 -3.265 1.00 89.69 104 PHE A O 1
ATOM 758 N N . SER A 1 105 ? 3.033 14.231 -4.758 1.00 88.00 105 SER A N 1
ATOM 759 C CA . SER A 1 105 ? 1.608 14.011 -5.018 1.00 88.00 105 SER A CA 1
ATOM 760 C C . SER A 1 105 ? 1.276 12.525 -5.057 1.00 88.00 105 SER A C 1
ATOM 762 O O . SER A 1 105 ? 1.914 11.752 -5.772 1.00 88.00 105 SER A O 1
ATOM 764 N N . VAL A 1 106 ? 0.225 12.142 -4.329 1.00 88.31 106 VAL A N 1
ATOM 765 C CA . VAL A 1 106 ? -0.330 10.783 -4.346 1.00 88.31 106 VAL A CA 1
ATOM 766 C C . VAL A 1 106 ? -0.800 10.408 -5.749 1.00 88.31 106 VAL A C 1
ATOM 768 O O . VAL A 1 106 ? -0.446 9.339 -6.239 1.00 88.31 106 VAL A O 1
ATOM 771 N N . ALA A 1 107 ? -1.552 11.293 -6.410 1.00 90.12 107 ALA A N 1
ATOM 772 C CA . ALA A 1 107 ? -2.064 11.040 -7.753 1.00 90.12 107 ALA A CA 1
ATOM 773 C C . ALA A 1 107 ? -0.917 10.830 -8.749 1.00 90.12 107 ALA A C 1
ATOM 775 O O . ALA A 1 107 ? -0.887 9.824 -9.454 1.00 90.12 107 ALA A O 1
ATOM 776 N N . SER A 1 108 ? 0.077 11.726 -8.732 1.00 92.44 108 SER A N 1
ATOM 777 C CA . SER A 1 108 ? 1.233 11.622 -9.630 1.00 92.44 108 SER A CA 1
ATOM 778 C C . SER A 1 108 ? 2.063 10.378 -9.358 1.00 92.44 108 SER A C 1
ATOM 780 O O . SER A 1 108 ? 2.530 9.750 -10.304 1.00 92.44 108 SER A O 1
ATOM 782 N N . LEU A 1 109 ? 2.216 9.979 -8.092 1.00 94.50 109 LEU A N 1
ATOM 783 C CA . LEU A 1 109 ? 2.878 8.722 -7.778 1.00 94.50 109 LEU A CA 1
ATOM 784 C C . LEU A 1 109 ? 2.116 7.524 -8.344 1.00 94.50 109 LEU A C 1
ATOM 786 O O . LEU A 1 109 ? 2.751 6.655 -8.924 1.00 94.50 109 LEU A O 1
ATOM 790 N N . ILE A 1 110 ? 0.792 7.456 -8.176 1.00 94.31 110 ILE A N 1
ATOM 791 C CA . ILE A 1 110 ? -0.002 6.326 -8.680 1.00 94.31 110 ILE A CA 1
ATOM 792 C C . ILE A 1 110 ? 0.096 6.248 -10.208 1.00 94.31 110 ILE A C 1
ATOM 794 O O . ILE A 1 110 ? 0.313 5.165 -10.740 1.00 94.31 110 ILE A O 1
ATOM 798 N N . GLU A 1 111 ? 0.017 7.380 -10.911 1.00 95.38 111 GLU A N 1
ATOM 799 C CA . GLU A 1 111 ? 0.214 7.434 -12.367 1.00 95.38 111 GLU A CA 1
ATOM 800 C C . GLU A 1 111 ? 1.633 7.012 -12.779 1.00 95.38 111 GLU A C 1
ATOM 802 O O . GLU A 1 111 ? 1.808 6.265 -13.739 1.00 95.38 111 GLU A O 1
ATOM 807 N N . GLY A 1 112 ? 2.660 7.459 -12.051 1.00 96.56 112 GLY A N 1
ATOM 808 C CA . GLY A 1 112 ? 4.043 7.063 -12.315 1.00 96.56 112 GLY A CA 1
ATOM 809 C C . GLY A 1 112 ? 4.299 5.585 -12.016 1.00 96.56 112 GLY A C 1
ATOM 810 O O . GLY A 1 112 ? 4.987 4.915 -12.780 1.00 96.56 112 GLY A O 1
ATOM 811 N N . ALA A 1 113 ? 3.709 5.048 -10.949 1.00 96.44 113 ALA A N 1
ATOM 812 C CA . ALA A 1 113 ? 3.771 3.633 -10.603 1.00 96.44 113 ALA A CA 1
ATOM 813 C C . ALA A 1 113 ? 3.061 2.772 -11.658 1.00 96.44 113 ALA A C 1
ATOM 815 O O . ALA A 1 113 ? 3.603 1.752 -12.077 1.00 96.44 113 ALA A O 1
ATOM 816 N N . ASP A 1 114 ? 1.893 3.212 -12.133 1.00 97.38 114 ASP A N 1
ATOM 817 C CA . ASP A 1 114 ? 1.160 2.590 -13.236 1.00 97.38 114 ASP A CA 1
ATOM 818 C C . ASP A 1 114 ? 1.984 2.574 -14.535 1.00 97.38 114 ASP A C 1
ATOM 820 O O . ASP A 1 114 ? 2.125 1.532 -15.178 1.00 97.38 114 ASP A O 1
ATOM 824 N N . ALA A 1 115 ? 2.609 3.700 -14.891 1.00 97.38 115 ALA A N 1
ATOM 825 C CA . ALA A 1 115 ? 3.514 3.769 -16.035 1.00 97.38 115 ALA A CA 1
ATOM 826 C C . ALA A 1 115 ? 4.732 2.843 -15.865 1.00 97.38 115 ALA A C 1
ATOM 828 O O . ALA A 1 115 ? 5.123 2.158 -16.812 1.00 97.38 115 ALA A O 1
ATOM 829 N N . ALA A 1 116 ? 5.306 2.777 -14.660 1.00 97.12 116 ALA A N 1
ATOM 830 C CA . ALA A 1 116 ? 6.446 1.922 -14.350 1.00 97.12 116 ALA A CA 1
ATOM 831 C C . ALA A 1 116 ? 6.124 0.439 -14.590 1.00 97.12 116 ALA A C 1
ATOM 833 O O . ALA A 1 116 ? 6.828 -0.214 -15.364 1.00 97.12 116 ALA A O 1
ATOM 834 N N . VAL A 1 117 ? 5.033 -0.075 -14.007 1.00 96.38 117 VAL A N 1
ATOM 835 C CA . VAL A 1 117 ? 4.641 -1.492 -14.155 1.00 96.38 117 VAL A CA 1
ATOM 836 C C . VAL A 1 117 ? 4.202 -1.848 -15.578 1.00 96.38 117 VAL A C 1
ATOM 838 O O . VAL A 1 117 ? 4.362 -2.989 -15.998 1.00 96.38 117 VAL A O 1
ATOM 841 N N . LYS A 1 118 ? 3.701 -0.882 -16.358 1.00 96.38 118 LYS A N 1
ATOM 842 C CA . LYS A 1 118 ? 3.367 -1.083 -17.780 1.00 96.38 118 LYS A CA 1
ATOM 843 C C . LYS A 1 118 ? 4.590 -1.103 -18.697 1.00 96.38 118 LYS A C 1
ATOM 845 O O . LYS A 1 118 ? 4.520 -1.664 -19.787 1.00 96.38 118 LYS A O 1
ATOM 850 N N . SER A 1 119 ? 5.686 -0.463 -18.291 1.00 96.62 119 SER A N 1
ATOM 851 C CA . SER A 1 119 ? 6.865 -0.274 -19.147 1.00 96.62 119 SER A CA 1
ATOM 852 C C . SER A 1 119 ? 7.841 -1.455 -19.146 1.00 96.62 119 SER A C 1
ATOM 854 O O . SER A 1 119 ? 8.589 -1.626 -20.107 1.00 96.62 119 SER A O 1
ATOM 856 N N . ALA A 1 120 ? 7.852 -2.270 -18.088 1.00 95.56 120 ALA A N 1
ATOM 857 C CA . ALA A 1 120 ? 8.760 -3.402 -17.946 1.00 95.56 120 ALA A CA 1
ATOM 858 C C . ALA A 1 120 ? 8.176 -4.479 -17.023 1.00 95.56 120 ALA A C 1
ATOM 860 O O . ALA A 1 120 ? 7.309 -4.205 -16.199 1.00 95.56 120 ALA A O 1
ATOM 861 N N . SER A 1 121 ? 8.689 -5.707 -17.128 1.00 93.56 121 SER A N 1
ATOM 862 C CA . SER A 1 121 ? 8.310 -6.817 -16.247 1.00 93.56 121 SER A CA 1
ATOM 863 C C . SER A 1 121 ? 8.911 -6.640 -14.850 1.00 93.56 121 SER A C 1
ATOM 865 O O . SER A 1 121 ? 9.970 -7.179 -14.538 1.00 93.56 121 SER A O 1
ATOM 867 N N . VAL A 1 122 ? 8.229 -5.862 -14.015 1.00 93.44 122 VAL A N 1
ATOM 868 C CA . VAL A 1 122 ? 8.569 -5.623 -12.608 1.00 93.44 122 VAL A CA 1
ATOM 869 C C . VAL A 1 122 ? 7.378 -5.952 -11.718 1.00 93.44 122 VAL 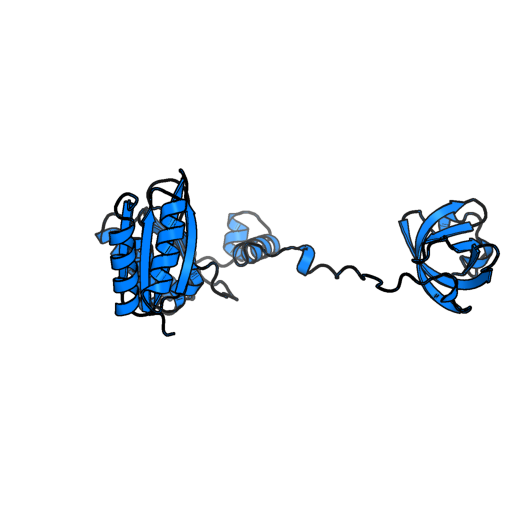A C 1
ATOM 871 O O . VAL A 1 122 ? 6.231 -5.891 -12.152 1.00 93.44 122 VAL A O 1
ATOM 874 N N . LYS A 1 123 ? 7.640 -6.273 -10.453 1.00 92.06 123 LYS A N 1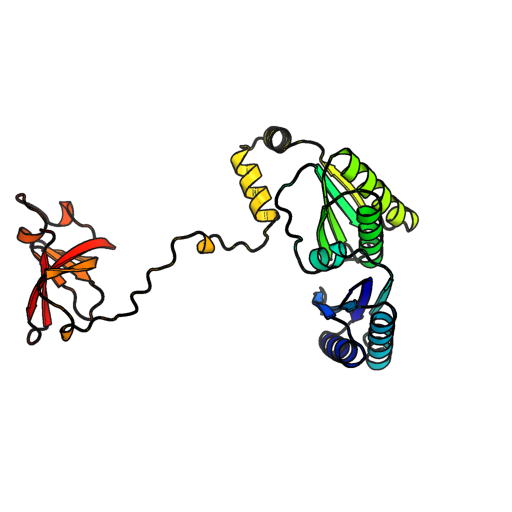
ATOM 875 C CA . LYS A 1 123 ? 6.610 -6.387 -9.420 1.00 92.06 123 LYS A CA 1
ATOM 876 C C . LYS A 1 123 ? 6.658 -5.158 -8.533 1.00 92.06 123 LYS A C 1
ATOM 878 O O . LYS A 1 123 ? 7.668 -4.905 -7.880 1.00 92.06 123 LYS A O 1
ATOM 883 N N . ILE A 1 124 ? 5.570 -4.404 -8.485 1.00 92.12 124 ILE A N 1
ATOM 884 C CA . ILE A 1 124 ? 5.407 -3.354 -7.480 1.00 92.12 124 ILE A CA 1
ATOM 885 C C . ILE A 1 124 ? 5.180 -4.001 -6.114 1.00 92.12 124 ILE A C 1
ATOM 887 O O . ILE A 1 124 ? 4.397 -4.938 -6.031 1.00 92.12 124 ILE A O 1
ATOM 891 N N . ILE A 1 125 ? 5.886 -3.551 -5.076 1.00 89.31 125 ILE A N 1
ATOM 892 C CA . ILE A 1 125 ? 5.868 -4.117 -3.717 1.00 89.31 125 ILE A CA 1
ATOM 893 C C . ILE A 1 125 ? 4.825 -3.389 -2.863 1.00 89.31 125 ILE A C 1
ATOM 895 O O . ILE A 1 125 ? 3.855 -3.991 -2.412 1.00 89.31 125 ILE A O 1
ATOM 899 N N . GLU A 1 126 ? 5.000 -2.081 -2.668 1.00 89.75 126 GLU A N 1
ATOM 900 C CA . GLU A 1 126 ? 4.067 -1.243 -1.916 1.00 89.75 126 GLU A CA 1
ATOM 901 C C . GLU A 1 126 ? 3.949 0.154 -2.532 1.00 89.75 126 GLU A C 1
ATOM 903 O O . GLU A 1 126 ? 4.889 0.675 -3.139 1.00 89.75 126 GLU A O 1
ATOM 908 N N . ILE A 1 127 ? 2.787 0.777 -2.334 1.00 91.19 127 ILE A N 1
ATOM 909 C CA . ILE A 1 127 ? 2.571 2.210 -2.527 1.00 91.19 127 ILE A CA 1
ATOM 910 C C . ILE A 1 127 ? 2.181 2.798 -1.178 1.00 91.19 127 ILE A C 1
ATOM 912 O O . ILE A 1 127 ? 1.088 2.564 -0.661 1.00 91.19 127 ILE A O 1
ATOM 916 N N . ARG A 1 128 ? 3.070 3.608 -0.606 1.00 88.56 128 ARG A N 1
ATOM 917 C CA . ARG A 1 128 ? 2.858 4.219 0.700 1.00 88.56 128 ARG A CA 1
ATOM 918 C C . ARG A 1 128 ? 2.534 5.696 0.566 1.00 88.56 128 ARG A C 1
ATOM 920 O O . ARG A 1 128 ? 3.359 6.512 0.160 1.00 88.56 128 ARG A O 1
ATOM 927 N N . LEU A 1 129 ? 1.328 6.042 1.003 1.00 84.75 129 LEU A N 1
ATOM 928 C CA . LEU A 1 129 ? 0.856 7.420 1.098 1.00 84.75 129 LEU A CA 1
ATOM 929 C C . LEU A 1 129 ? 1.267 7.981 2.472 1.00 84.75 129 LEU A C 1
ATOM 931 O O . LEU A 1 129 ? 0.837 7.438 3.499 1.00 84.75 129 LEU A O 1
ATOM 935 N N . ALA A 1 130 ? 2.122 9.010 2.523 1.00 70.88 130 ALA A N 1
ATOM 936 C CA . ALA A 1 130 ? 2.600 9.571 3.789 1.00 70.88 130 ALA A CA 1
ATOM 937 C C . ALA A 1 130 ? 1.496 10.357 4.519 1.00 70.88 130 ALA A C 1
ATOM 939 O O . ALA A 1 130 ? 0.579 10.902 3.911 1.00 70.88 130 ALA A O 1
ATOM 940 N N . MET A 1 131 ? 1.581 10.409 5.853 1.00 61.84 131 MET A N 1
ATOM 941 C CA . MET A 1 131 ? 0.446 10.780 6.708 1.00 61.84 131 MET A CA 1
ATOM 942 C C . MET A 1 131 ? 0.349 12.257 7.118 1.00 61.84 131 MET A C 1
ATOM 944 O O . MET A 1 131 ? -0.646 12.579 7.753 1.00 61.84 131 MET A O 1
ATOM 948 N N . ALA A 1 132 ? 1.315 13.147 6.838 1.00 54.12 132 ALA A N 1
ATOM 949 C CA . ALA A 1 132 ? 1.370 14.432 7.562 1.00 54.12 132 ALA A CA 1
ATOM 950 C C . ALA A 1 132 ? 1.620 15.726 6.762 1.00 54.12 132 ALA A C 1
ATOM 952 O O . ALA A 1 132 ? 1.044 16.744 7.131 1.00 54.12 132 ALA A O 1
ATOM 953 N N . LEU A 1 133 ? 2.457 15.760 5.716 1.00 44.88 133 LEU A N 1
ATOM 954 C CA . LEU A 1 133 ? 2.875 17.034 5.099 1.00 44.88 133 LEU A CA 1
ATOM 955 C C . LEU A 1 133 ? 3.060 16.897 3.576 1.00 44.88 133 LEU A C 1
ATOM 957 O O . LEU A 1 133 ? 4.005 16.261 3.114 1.00 44.88 133 LEU A O 1
ATOM 961 N N . GLY A 1 134 ? 2.163 17.523 2.807 1.00 56.91 134 GLY A N 1
ATOM 962 C CA . GLY A 1 134 ? 2.391 17.880 1.400 1.00 56.91 134 GLY A CA 1
ATOM 963 C C . GLY A 1 134 ? 2.298 16.752 0.374 1.00 56.91 134 GLY A C 1
ATOM 964 O O . GLY A 1 134 ? 3.113 16.739 -0.537 1.00 56.91 134 GLY A O 1
ATOM 965 N N . GLY A 1 135 ? 1.369 15.802 0.533 1.00 68.44 135 GLY A N 1
ATOM 966 C CA . GLY A 1 135 ? 1.058 14.827 -0.524 1.00 68.44 135 GLY A CA 1
ATOM 967 C C . GLY A 1 135 ? 2.181 13.842 -0.850 1.00 68.44 135 GLY A C 1
ATOM 968 O O . GLY A 1 135 ? 2.080 13.111 -1.834 1.00 68.44 135 GLY A O 1
ATOM 969 N N . LYS A 1 136 ? 3.241 13.806 -0.028 1.00 83.06 136 LYS A N 1
ATOM 970 C CA . LYS A 1 136 ? 4.364 12.907 -0.250 1.00 83.06 136 LYS A CA 1
ATOM 971 C C . LYS A 1 136 ? 3.912 11.458 -0.250 1.00 83.06 136 LYS A C 1
ATOM 973 O O . LYS A 1 136 ? 3.223 11.001 0.661 1.00 83.06 136 LYS A O 1
ATOM 978 N N . ALA A 1 137 ? 4.365 10.725 -1.241 1.00 89.38 137 ALA A N 1
ATOM 979 C CA . ALA A 1 137 ? 4.156 9.302 -1.332 1.00 89.38 137 ALA A CA 1
ATOM 980 C C . ALA A 1 137 ? 5.384 8.674 -1.981 1.00 89.38 137 ALA A C 1
ATOM 982 O O . ALA A 1 137 ? 6.098 9.328 -2.749 1.00 89.38 137 ALA A O 1
ATOM 983 N N . PHE A 1 138 ? 5.615 7.400 -1.694 1.00 92.44 138 PHE A N 1
ATOM 984 C CA . PHE A 1 138 ? 6.602 6.625 -2.428 1.00 92.44 138 PHE A CA 1
ATOM 985 C C . PHE A 1 138 ? 6.053 5.258 -2.806 1.00 92.44 138 PHE A C 1
ATOM 987 O O . PHE A 1 138 ? 5.170 4.722 -2.134 1.00 92.44 138 PHE A O 1
ATOM 994 N N . CYS A 1 139 ? 6.581 4.700 -3.886 1.00 92.62 139 CYS A N 1
ATOM 995 C CA . CYS A 1 139 ? 6.355 3.314 -4.251 1.00 92.62 139 CYS A CA 1
ATOM 996 C C . CYS A 1 139 ? 7.684 2.581 -4.353 1.00 92.62 139 CYS A C 1
ATOM 998 O O . CYS A 1 139 ? 8.705 3.169 -4.726 1.00 92.62 139 CYS A O 1
ATOM 1000 N N . THR A 1 140 ? 7.655 1.292 -4.051 1.00 92.00 140 THR A N 1
ATOM 1001 C CA . THR A 1 140 ? 8.792 0.393 -4.222 1.00 92.00 140 THR A CA 1
ATOM 1002 C C . THR A 1 140 ? 8.438 -0.705 -5.212 1.00 92.00 140 THR A C 1
ATOM 1004 O O . THR A 1 140 ? 7.296 -1.154 -5.279 1.00 92.00 140 THR A O 1
ATOM 1007 N N . LEU A 1 141 ? 9.407 -1.123 -6.019 1.00 91.81 141 LEU A N 1
ATOM 1008 C CA . LEU A 1 141 ? 9.242 -2.191 -7.002 1.00 91.81 141 LEU A CA 1
ATOM 1009 C C . LEU A 1 141 ? 10.511 -3.034 -7.107 1.00 91.81 141 LEU A C 1
ATOM 1011 O O . LEU A 1 141 ? 11.602 -2.571 -6.771 1.00 91.81 141 LEU A O 1
ATOM 1015 N N . THR A 1 142 ? 10.374 -4.268 -7.579 1.00 90.88 142 THR A N 1
ATOM 1016 C CA . THR A 1 142 ? 11.483 -5.204 -7.769 1.00 90.88 142 THR A CA 1
ATOM 1017 C C . THR A 1 142 ? 11.397 -5.949 -9.094 1.00 90.88 142 THR A C 1
ATOM 1019 O O . THR A 1 142 ? 10.350 -5.999 -9.739 1.00 90.88 142 THR A O 1
ATOM 1022 N N . GLY A 1 143 ? 12.518 -6.529 -9.498 1.00 90.75 143 GLY A N 1
ATOM 1023 C CA . GLY A 1 143 ? 12.688 -7.326 -10.703 1.00 90.75 143 GLY A CA 1
ATOM 1024 C C . GLY A 1 143 ? 14.150 -7.323 -11.131 1.00 90.75 143 GLY A C 1
ATOM 1025 O O . GLY A 1 143 ? 15.022 -6.832 -10.402 1.00 90.75 143 GLY A O 1
ATOM 1026 N N . GLU A 1 144 ? 14.404 -7.802 -12.346 1.00 90.62 144 GLU A N 1
ATOM 1027 C CA . GLU A 1 144 ? 15.742 -7.767 -12.923 1.00 90.62 144 GLU A CA 1
ATOM 1028 C C . GLU A 1 144 ? 16.260 -6.325 -13.014 1.00 90.62 144 GLU A C 1
ATOM 1030 O O . GLU A 1 144 ? 15.517 -5.385 -13.307 1.00 90.62 144 GLU A O 1
ATOM 1035 N N . VAL A 1 145 ? 17.569 -6.140 -12.833 1.00 89.38 145 VAL A N 1
ATOM 1036 C CA . VAL A 1 145 ? 18.216 -4.815 -12.794 1.00 89.38 145 VAL A CA 1
ATOM 1037 C C . VAL A 1 145 ? 17.840 -3.928 -13.991 1.00 89.38 145 VAL A C 1
ATOM 1039 O O . VAL A 1 145 ? 17.601 -2.732 -13.820 1.00 89.38 145 VAL A O 1
ATOM 1042 N N . ALA A 1 146 ? 17.793 -4.494 -15.201 1.00 92.19 146 ALA A N 1
ATOM 1043 C CA . ALA A 1 146 ? 17.438 -3.755 -16.413 1.00 92.19 146 ALA A CA 1
ATOM 1044 C C . ALA A 1 146 ? 15.947 -3.377 -16.454 1.00 92.19 146 ALA A C 1
ATOM 1046 O O . ALA A 1 146 ? 15.612 -2.254 -16.832 1.00 92.19 146 ALA A O 1
ATOM 1047 N N . ALA A 1 147 ? 15.067 -4.284 -16.018 1.00 94.50 147 ALA A N 1
ATOM 1048 C CA . ALA A 1 147 ? 13.629 -4.048 -15.943 1.00 94.50 147 ALA A CA 1
ATOM 1049 C C . ALA A 1 147 ? 13.302 -2.961 -14.910 1.00 94.50 147 ALA A C 1
ATOM 1051 O O . ALA A 1 147 ? 12.575 -2.020 -15.219 1.00 94.50 147 ALA A O 1
ATOM 1052 N N . VAL A 1 148 ? 13.913 -3.031 -13.721 1.00 93.06 148 VAL A N 1
ATOM 1053 C CA . VAL A 1 148 ? 13.773 -2.012 -12.670 1.00 93.06 148 VAL A CA 1
ATOM 1054 C C . VAL A 1 148 ? 14.265 -0.653 -13.152 1.00 93.06 148 VAL A C 1
ATOM 1056 O O . VAL A 1 148 ? 13.590 0.344 -12.924 1.00 93.06 148 VAL A O 1
ATOM 1059 N N . GLN A 1 149 ? 15.401 -0.596 -13.855 1.00 94.12 149 GLN A N 1
ATOM 1060 C CA . GLN A 1 149 ? 15.892 0.660 -14.425 1.00 94.12 149 GLN A CA 1
ATOM 1061 C C . GLN A 1 149 ? 14.877 1.277 -15.395 1.00 94.12 149 GLN A C 1
ATOM 1063 O O . GLN A 1 149 ? 14.511 2.435 -15.225 1.00 94.12 149 GLN A O 1
ATOM 1068 N N . SER A 1 150 ? 14.381 0.491 -16.354 1.00 96.75 150 SER A N 1
ATOM 1069 C CA . SER A 1 150 ? 13.383 0.952 -17.327 1.00 96.75 150 SER A CA 1
ATOM 1070 C C . SER A 1 150 ? 12.087 1.414 -16.653 1.00 96.75 150 SER A C 1
ATOM 1072 O O . SER A 1 150 ? 11.555 2.469 -16.995 1.00 96.75 150 SER A O 1
ATOM 1074 N N . ALA A 1 151 ? 11.603 0.650 -15.669 1.00 97.06 151 ALA A N 1
ATOM 1075 C CA . ALA A 1 151 ? 10.388 0.962 -14.925 1.00 97.06 151 ALA A CA 1
ATOM 1076 C C . ALA A 1 151 ? 10.508 2.272 -14.143 1.00 97.06 151 ALA A C 1
ATOM 1078 O O . ALA A 1 151 ? 9.629 3.131 -14.228 1.00 97.06 151 ALA A O 1
ATOM 1079 N N . ILE A 1 152 ? 11.612 2.438 -13.410 1.00 96.12 152 ILE A N 1
ATOM 1080 C CA . ILE A 1 152 ? 11.872 3.641 -12.621 1.00 96.12 152 ILE A CA 1
ATOM 1081 C C . ILE A 1 152 ? 12.007 4.862 -13.526 1.00 96.12 152 ILE A C 1
ATOM 1083 O O . ILE A 1 152 ? 11.346 5.861 -13.260 1.00 96.12 152 ILE A O 1
ATOM 1087 N N . ASP A 1 153 ? 12.770 4.768 -14.617 1.00 96.56 153 ASP A N 1
ATOM 1088 C CA . ASP A 1 153 ? 12.930 5.888 -15.546 1.00 96.56 153 ASP A CA 1
ATOM 1089 C C . ASP A 1 153 ? 11.583 6.284 -16.177 1.00 96.56 153 ASP A C 1
ATOM 1091 O O . ASP A 1 153 ? 11.252 7.468 -16.226 1.00 96.56 153 ASP A O 1
ATOM 1095 N N . SER A 1 154 ? 10.759 5.316 -16.597 1.00 97.81 154 SER A N 1
ATOM 1096 C CA . SER A 1 154 ? 9.428 5.588 -17.158 1.00 97.81 154 SER A CA 1
ATOM 1097 C C . SER A 1 154 ? 8.506 6.289 -16.155 1.00 97.81 154 SER A C 1
ATOM 1099 O O . SER A 1 154 ? 7.911 7.321 -16.469 1.00 97.81 154 SER A O 1
ATOM 1101 N N . GLY A 1 155 ? 8.385 5.745 -14.941 1.00 97.12 155 GLY A N 1
ATOM 1102 C CA . GLY A 1 155 ? 7.503 6.300 -13.915 1.00 97.12 155 GLY A CA 1
ATOM 1103 C C . GLY A 1 155 ? 7.970 7.657 -13.391 1.00 97.12 155 GLY A C 1
ATOM 1104 O O . GLY A 1 155 ? 7.171 8.579 -13.230 1.00 97.12 155 GLY A O 1
ATOM 1105 N N . ALA A 1 156 ? 9.272 7.813 -13.156 1.00 96.38 156 ALA A N 1
ATOM 1106 C CA . ALA A 1 156 ? 9.828 9.044 -12.617 1.00 96.38 156 ALA A CA 1
ATOM 1107 C C . ALA A 1 156 ? 9.834 10.183 -13.635 1.00 96.38 156 ALA A C 1
ATOM 1109 O O . ALA A 1 156 ? 9.581 11.318 -13.237 1.00 96.38 156 ALA A O 1
ATOM 1110 N N . ASN A 1 157 ? 10.065 9.907 -14.925 1.00 97.62 157 ASN A N 1
ATOM 1111 C CA . ASN A 1 157 ? 9.984 10.930 -15.969 1.00 97.62 157 ASN A CA 1
ATOM 1112 C C . ASN A 1 157 ? 8.577 11.537 -16.044 1.00 97.62 157 ASN A C 1
ATOM 1114 O O . ASN A 1 157 ? 8.452 12.759 -16.041 1.00 97.62 157 ASN A O 1
ATOM 1118 N N . LEU A 1 158 ? 7.524 10.711 -15.992 1.00 96.75 158 LEU A N 1
ATOM 1119 C CA . LEU A 1 158 ? 6.131 11.181 -15.968 1.00 96.75 158 LEU A CA 1
ATOM 1120 C C . LEU A 1 158 ? 5.870 12.133 -14.791 1.00 96.75 158 LEU A C 1
ATOM 1122 O O . LEU A 1 158 ? 5.226 13.171 -14.937 1.00 96.75 158 LEU A O 1
ATOM 1126 N N . ILE A 1 159 ? 6.390 11.802 -13.609 1.00 95.75 159 ILE A N 1
ATOM 1127 C CA . ILE A 1 159 ? 6.237 12.637 -12.411 1.00 95.75 159 ILE A CA 1
ATOM 1128 C C . ILE A 1 159 ? 7.107 13.904 -12.509 1.00 95.75 159 ILE A C 1
ATOM 1130 O O . ILE A 1 159 ? 6.698 14.982 -12.064 1.00 95.75 159 ILE A O 1
ATOM 1134 N N . ALA A 1 160 ? 8.304 13.794 -13.089 1.00 95.75 160 ALA A N 1
ATOM 1135 C CA . ALA A 1 160 ? 9.237 14.900 -13.274 1.00 95.75 160 ALA A CA 1
ATOM 1136 C C . ALA A 1 160 ? 8.704 15.947 -14.256 1.00 95.75 160 ALA A C 1
ATOM 1138 O O . ALA A 1 160 ? 8.868 17.138 -14.000 1.00 95.75 160 ALA A O 1
ATOM 1139 N N . GLU A 1 161 ? 8.006 15.534 -15.317 1.00 96.38 161 GLU A N 1
ATOM 1140 C CA . GLU A 1 161 ? 7.320 16.438 -16.252 1.00 96.38 161 GLU A CA 1
ATOM 1141 C C . GLU A 1 161 ? 6.290 17.332 -15.546 1.00 96.38 161 GLU A C 1
ATOM 1143 O O . GLU A 1 161 ? 6.093 18.483 -15.931 1.00 96.38 161 GLU A O 1
ATOM 1148 N N . LYS A 1 162 ? 5.685 16.837 -14.459 1.00 93.25 162 LYS A N 1
ATOM 1149 C CA . LYS A 1 162 ? 4.762 17.602 -13.605 1.00 93.25 162 LYS A CA 1
ATOM 1150 C C . LYS A 1 162 ? 5.481 18.474 -12.565 1.00 93.25 162 LYS A C 1
ATOM 1152 O O . LYS A 1 162 ? 4.827 19.219 -11.844 1.00 93.25 162 LYS A O 1
ATOM 1157 N N . GLY A 1 163 ? 6.809 18.377 -12.450 1.00 94.31 163 GLY A N 1
ATOM 1158 C CA . GLY A 1 163 ? 7.608 19.073 -11.434 1.00 94.31 163 GLY A CA 1
ATOM 1159 C C . GLY A 1 163 ? 7.424 18.529 -10.012 1.00 94.31 163 GLY A C 1
ATOM 1160 O O . GLY A 1 163 ? 7.763 19.210 -9.047 1.00 94.31 163 GLY A O 1
ATOM 1161 N N . LEU A 1 164 ? 6.872 17.319 -9.869 1.00 93.38 164 LEU A N 1
ATOM 1162 C CA . LEU A 1 164 ? 6.463 16.738 -8.582 1.00 93.38 164 LEU A CA 1
ATOM 1163 C C . LEU A 1 164 ? 7.356 15.575 -8.130 1.00 93.38 164 LEU A C 1
ATOM 1165 O O . LEU A 1 164 ? 7.048 14.920 -7.129 1.00 93.38 164 LEU A O 1
ATOM 1169 N N . LEU A 1 165 ? 8.437 15.288 -8.862 1.00 93.81 165 LEU A N 1
ATOM 1170 C CA . LEU A 1 165 ? 9.374 14.222 -8.515 1.00 93.81 165 LEU A CA 1
ATOM 1171 C C . LEU A 1 165 ? 10.259 14.699 -7.364 1.00 93.81 165 LEU A C 1
ATOM 1173 O O . LEU A 1 165 ? 10.955 15.704 -7.485 1.00 93.81 165 LEU A O 1
ATOM 1177 N N . VAL A 1 166 ? 10.249 13.963 -6.254 1.00 91.69 166 VAL A N 1
ATOM 1178 C CA . VAL A 1 166 ? 11.156 14.229 -5.132 1.00 91.69 166 VAL A CA 1
ATOM 1179 C C . VAL A 1 166 ? 12.498 13.575 -5.414 1.00 91.69 166 VAL A C 1
ATOM 1181 O O . VAL A 1 166 ? 13.541 14.231 -5.397 1.00 91.69 166 VAL A O 1
ATOM 1184 N N . LYS A 1 167 ? 12.475 12.260 -5.651 1.00 90.31 167 LYS A N 1
ATOM 1185 C CA . LYS A 1 167 ? 13.672 11.460 -5.878 1.00 90.31 167 LYS A CA 1
ATOM 1186 C C . LYS A 1 167 ? 13.312 10.120 -6.506 1.00 90.31 167 LYS A C 1
ATOM 1188 O O . LYS A 1 167 ? 12.250 9.568 -6.240 1.00 90.31 167 LYS A O 1
ATOM 1193 N N . GLN A 1 168 ? 14.246 9.578 -7.277 1.00 90.00 168 GLN A N 1
ATOM 1194 C CA . GLN A 1 168 ? 14.249 8.175 -7.669 1.00 90.00 168 GLN A CA 1
ATOM 1195 C C . GLN A 1 168 ? 15.516 7.488 -7.162 1.00 90.00 168 GLN A C 1
ATOM 1197 O O . GLN A 1 168 ? 16.570 8.122 -7.029 1.00 90.00 168 GLN A O 1
ATOM 1202 N N . PHE A 1 169 ? 15.420 6.198 -6.872 1.00 89.50 169 PHE A N 1
ATOM 1203 C CA . PHE A 1 169 ? 16.537 5.388 -6.408 1.00 89.50 169 PHE A CA 1
ATOM 1204 C C . PHE A 1 169 ? 16.458 3.979 -6.992 1.00 89.50 169 PHE A C 1
ATOM 1206 O O . PHE A 1 169 ? 15.373 3.422 -7.139 1.00 89.50 169 PHE A O 1
ATOM 1213 N N . ILE A 1 170 ? 17.618 3.415 -7.328 1.00 85.19 170 ILE A N 1
ATOM 1214 C CA . ILE A 1 170 ? 17.751 2.056 -7.852 1.00 85.19 170 ILE A CA 1
ATOM 1215 C C . ILE A 1 170 ? 18.935 1.406 -7.149 1.00 85.19 170 ILE A C 1
ATOM 1217 O O . ILE A 1 170 ? 20.076 1.835 -7.340 1.00 85.19 170 ILE A O 1
ATOM 1221 N N . GLU A 1 171 ? 18.674 0.358 -6.374 1.00 81.75 171 GLU A N 1
ATOM 1222 C CA . GLU A 1 171 ? 19.714 -0.506 -5.833 1.00 81.75 171 GLU A CA 1
ATOM 1223 C C . GLU A 1 171 ? 19.892 -1.730 -6.730 1.00 81.75 171 GLU A C 1
ATOM 1225 O O . GLU A 1 171 ? 18.963 -2.499 -6.974 1.00 81.75 171 GLU A O 1
ATOM 1230 N N . LYS A 1 172 ? 21.116 -1.876 -7.236 1.00 76.88 172 LYS A N 1
ATOM 1231 C CA . LYS A 1 172 ? 21.543 -2.937 -8.163 1.00 76.88 172 LYS A CA 1
ATOM 1232 C C . LYS A 1 172 ? 22.441 -3.962 -7.471 1.00 76.88 172 LYS A C 1
ATOM 1234 O O . LYS A 1 172 ? 22.892 -4.924 -8.091 1.00 76.88 172 LYS A O 1
ATOM 1239 N N . ARG A 1 173 ? 22.812 -3.705 -6.217 1.00 68.69 173 ARG A N 1
ATOM 1240 C CA . ARG A 1 173 ? 23.705 -4.530 -5.412 1.00 68.69 173 ARG A CA 1
ATOM 1241 C C . ARG A 1 173 ? 22.881 -5.610 -4.721 1.00 68.69 173 ARG A C 1
ATOM 1243 O O . ARG A 1 173 ? 21.940 -5.303 -4.007 1.00 68.69 173 ARG A O 1
ATOM 1250 N N . GLY A 1 174 ? 23.277 -6.867 -4.909 1.00 68.69 174 GLY A N 1
ATOM 1251 C CA . GLY A 1 174 ? 22.733 -7.975 -4.127 1.00 68.69 174 GLY A CA 1
ATOM 1252 C C . GLY A 1 174 ? 23.036 -7.820 -2.634 1.00 68.69 174 GLY A C 1
ATOM 1253 O O . GLY A 1 174 ? 23.940 -7.069 -2.245 1.00 68.69 174 GLY A O 1
ATOM 1254 N N . VAL A 1 175 ? 22.300 -8.572 -1.819 1.00 71.19 175 VAL A N 1
ATOM 1255 C CA . VAL A 1 175 ? 22.326 -8.538 -0.348 1.00 71.19 175 VAL A CA 1
ATOM 1256 C C . VAL A 1 175 ? 23.753 -8.531 0.215 1.00 71.19 175 VAL A C 1
ATOM 1258 O O . VAL A 1 175 ? 24.074 -7.704 1.063 1.00 71.19 175 VAL A O 1
ATOM 1261 N N . GLU A 1 176 ? 24.660 -9.346 -0.328 1.00 72.88 176 GLU A N 1
ATOM 1262 C CA . GLU A 1 176 ? 26.063 -9.415 0.109 1.00 72.88 176 GLU A CA 1
ATOM 1263 C C . GLU A 1 176 ? 26.814 -8.077 0.023 1.00 72.88 176 GLU A C 1
ATOM 1265 O O . GLU A 1 176 ? 27.574 -7.701 0.916 1.00 72.88 176 GLU A O 1
ATOM 1270 N N . LYS A 1 177 ? 26.614 -7.325 -1.061 1.00 74.00 177 LYS A N 1
ATOM 1271 C CA . LYS A 1 177 ? 27.301 -6.045 -1.281 1.00 74.00 177 LYS A CA 1
ATOM 1272 C C . LYS A 1 177 ? 26.744 -4.952 -0.372 1.00 74.00 177 LYS A C 1
ATOM 1274 O O . LYS A 1 177 ? 27.502 -4.081 0.051 1.00 74.00 177 LYS A O 1
ATOM 1279 N N . ILE A 1 178 ? 25.445 -4.997 -0.078 1.00 73.69 178 ILE A N 1
ATOM 1280 C CA . ILE A 1 178 ? 24.797 -4.078 0.863 1.00 73.69 178 ILE A CA 1
ATOM 1281 C C . ILE A 1 178 ? 25.247 -4.402 2.291 1.00 73.69 178 ILE A C 1
ATOM 1283 O O . ILE A 1 178 ? 25.649 -3.494 3.013 1.00 73.69 178 ILE A O 1
ATOM 1287 N N . ALA A 1 179 ? 25.273 -5.682 2.669 1.00 78.50 179 ALA A N 1
ATOM 1288 C CA . ALA A 1 179 ? 25.745 -6.136 3.974 1.00 78.50 179 ALA A CA 1
ATOM 1289 C C . ALA A 1 179 ? 27.190 -5.683 4.239 1.00 78.50 179 ALA A C 1
ATOM 1291 O O . ALA A 1 179 ? 27.472 -5.088 5.277 1.00 78.50 179 ALA A O 1
ATOM 1292 N N . ASN A 1 180 ? 28.078 -5.846 3.251 1.00 79.00 180 ASN A N 1
ATOM 1293 C CA . ASN A 1 180 ? 29.462 -5.371 3.330 1.00 79.00 180 ASN A CA 1
ATOM 1294 C C . ASN A 1 180 ? 29.572 -3.841 3.437 1.00 79.00 180 A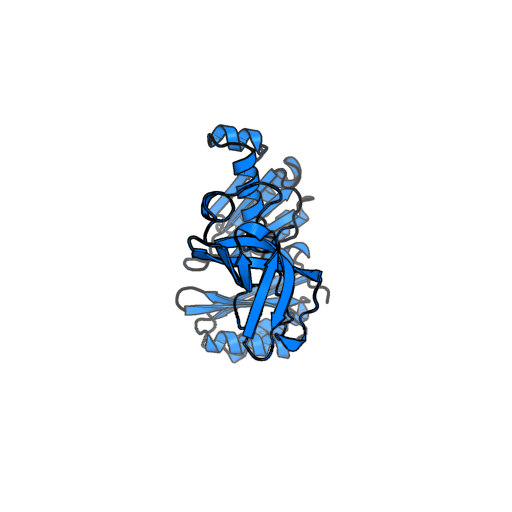SN A C 1
ATOM 1296 O O . ASN A 1 180 ? 30.394 -3.341 4.198 1.00 79.00 180 ASN A O 1
ATOM 1300 N N . LEU A 1 181 ? 28.752 -3.083 2.699 1.00 73.50 181 LEU A N 1
ATOM 1301 C CA . LEU A 1 181 ? 28.744 -1.617 2.776 1.00 73.50 181 LEU A CA 1
ATOM 1302 C C . LEU A 1 181 ? 28.280 -1.115 4.150 1.00 73.50 181 LEU A C 1
ATOM 1304 O O . LEU A 1 181 ? 28.844 -0.162 4.682 1.00 73.50 181 LEU A O 1
ATOM 1308 N N . LEU A 1 182 ? 27.241 -1.746 4.696 1.00 78.56 182 LEU A N 1
ATOM 1309 C CA . LEU A 1 182 ? 26.658 -1.415 5.997 1.00 78.56 182 LEU A CA 1
ATOM 1310 C C . LEU A 1 182 ? 27.442 -2.021 7.168 1.00 78.56 182 LEU A C 1
ATOM 1312 O O . LEU A 1 182 ? 27.157 -1.701 8.319 1.00 78.56 182 LEU A O 1
ATOM 1316 N N . ASN A 1 183 ? 28.434 -2.865 6.873 1.00 84.88 183 ASN A N 1
ATOM 1317 C CA . ASN A 1 183 ? 29.246 -3.587 7.843 1.00 84.88 183 ASN A CA 1
ATOM 1318 C C . ASN A 1 183 ? 28.397 -4.456 8.798 1.00 84.88 183 ASN A C 1
ATOM 1320 O O . ASN A 1 183 ? 28.630 -4.484 10.007 1.00 84.88 183 ASN A O 1
ATOM 1324 N N . ILE A 1 184 ? 27.398 -5.151 8.243 1.00 88.44 184 ILE A N 1
ATOM 1325 C CA . ILE A 1 184 ? 26.507 -6.087 8.947 1.00 88.44 184 ILE A CA 1
ATOM 1326 C C . ILE A 1 184 ? 26.615 -7.493 8.347 1.00 88.44 184 ILE A C 1
ATOM 1328 O O . ILE A 1 184 ? 27.053 -7.665 7.211 1.00 88.44 184 ILE A O 1
ATOM 1332 N N . GLY A 1 185 ? 26.203 -8.515 9.099 1.00 86.94 185 GLY A N 1
ATOM 1333 C CA . GLY A 1 185 ? 26.137 -9.882 8.582 1.00 86.94 185 GLY A CA 1
ATOM 1334 C C . GLY A 1 185 ? 25.031 -10.040 7.536 1.00 86.94 185 GLY A C 1
ATOM 1335 O O . GLY A 1 185 ? 23.936 -9.509 7.719 1.00 86.94 185 GLY A O 1
ATOM 1336 N N . VAL A 1 186 ? 25.295 -10.813 6.476 1.00 81.25 186 VAL A N 1
ATOM 1337 C CA . VAL A 1 186 ? 24.290 -11.166 5.453 1.00 81.25 186 VAL A CA 1
ATOM 1338 C C . VAL A 1 186 ? 23.003 -11.726 6.081 1.00 81.25 186 VAL A C 1
ATOM 1340 O O . VAL A 1 186 ? 21.953 -11.168 5.775 1.00 81.25 186 VAL A O 1
ATOM 1343 N N . PRO A 1 187 ? 23.049 -12.672 7.050 1.00 84.44 187 PRO A N 1
ATOM 1344 C CA . PRO A 1 187 ? 21.827 -13.188 7.677 1.00 84.44 187 PRO A CA 1
ATOM 1345 C C . PRO A 1 187 ? 21.001 -12.111 8.394 1.00 84.44 187 PRO A C 1
ATOM 1347 O O . PRO A 1 187 ? 19.780 -12.173 8.419 1.00 84.44 187 PRO A O 1
ATOM 1350 N N . THR A 1 188 ? 21.656 -11.098 8.972 1.00 80.75 188 THR A N 1
ATOM 1351 C CA . THR A 1 188 ? 20.971 -9.982 9.641 1.00 80.75 188 THR A CA 1
ATOM 1352 C C . THR A 1 188 ? 20.279 -9.073 8.635 1.00 80.75 188 THR A C 1
ATOM 1354 O O . THR A 1 188 ? 19.172 -8.609 8.885 1.00 80.75 188 THR A O 1
ATOM 1357 N N . LEU A 1 189 ? 20.925 -8.801 7.499 1.00 77.44 189 LEU A N 1
ATOM 1358 C CA . LEU A 1 189 ? 20.310 -8.004 6.445 1.00 77.44 189 LEU A CA 1
ATOM 1359 C C . LEU A 1 189 ? 19.122 -8.740 5.815 1.00 77.44 189 LEU A C 1
ATOM 1361 O O . LEU A 1 189 ? 18.101 -8.110 5.561 1.00 77.44 189 LEU A O 1
ATOM 1365 N N . GLU A 1 190 ? 19.241 -10.049 5.596 1.00 77.00 190 GLU A N 1
ATOM 1366 C CA . GLU A 1 190 ? 18.145 -10.890 5.102 1.00 77.00 190 GLU A CA 1
ATOM 1367 C C . GLU A 1 190 ? 16.951 -10.870 6.058 1.00 77.00 190 GLU A C 1
ATOM 1369 O O . GLU A 1 190 ? 15.839 -10.604 5.613 1.00 77.00 190 GLU A O 1
ATOM 1374 N N . ASP A 1 191 ? 17.183 -11.031 7.364 1.00 75.88 191 ASP A N 1
ATOM 1375 C CA . ASP A 1 191 ? 16.131 -10.957 8.386 1.00 75.88 191 ASP A CA 1
ATOM 1376 C C . ASP A 1 191 ? 15.459 -9.569 8.412 1.00 75.88 191 ASP A C 1
ATOM 1378 O O . ASP A 1 191 ? 14.233 -9.452 8.408 1.00 75.88 191 ASP A O 1
ATOM 1382 N N . ILE A 1 192 ? 16.236 -8.480 8.340 1.00 72.25 192 ILE A N 1
ATOM 1383 C CA . ILE A 1 192 ? 15.686 -7.115 8.248 1.00 72.25 192 ILE A CA 1
ATOM 1384 C C . ILE A 1 192 ? 14.820 -6.954 6.993 1.00 72.25 192 ILE A C 1
ATOM 1386 O O . ILE A 1 192 ? 13.716 -6.416 7.076 1.00 72.25 192 ILE A O 1
ATOM 1390 N N . ILE A 1 193 ? 15.308 -7.405 5.835 1.00 70.00 193 ILE A N 1
ATOM 1391 C CA . ILE A 1 193 ? 14.577 -7.323 4.567 1.00 70.00 193 ILE A CA 1
ATOM 1392 C C . ILE A 1 193 ? 13.283 -8.140 4.646 1.00 70.00 193 ILE A C 1
ATOM 1394 O O . ILE A 1 193 ? 12.225 -7.628 4.284 1.00 70.00 193 ILE A O 1
ATOM 1398 N N . GLU A 1 194 ? 13.333 -9.366 5.168 1.00 66.69 194 GLU A N 1
ATOM 1399 C CA . GLU A 1 194 ? 12.164 -10.239 5.310 1.00 66.69 194 GLU A CA 1
ATOM 1400 C C . GLU A 1 194 ? 11.074 -9.593 6.181 1.00 66.69 194 GLU A C 1
ATOM 1402 O O . GLU A 1 194 ? 9.891 -9.617 5.830 1.00 66.69 194 GLU A O 1
ATOM 1407 N N . ASN A 1 195 ? 11.467 -8.946 7.281 1.00 66.00 195 ASN A N 1
ATOM 1408 C CA . ASN A 1 195 ? 10.539 -8.238 8.164 1.00 66.00 195 ASN A CA 1
ATOM 1409 C C . ASN A 1 195 ? 9.993 -6.935 7.550 1.00 66.00 195 ASN A C 1
ATOM 1411 O O . ASN A 1 195 ? 8.857 -6.555 7.837 1.00 66.00 195 ASN A O 1
ATOM 1415 N N . ILE A 1 196 ? 10.757 -6.254 6.687 1.00 62.88 196 ILE A N 1
ATOM 1416 C CA . ILE A 1 196 ? 10.281 -5.069 5.950 1.00 62.88 196 ILE A CA 1
ATOM 1417 C C . ILE A 1 196 ? 9.270 -5.456 4.864 1.00 62.88 196 ILE A C 1
ATOM 1419 O O . ILE A 1 196 ? 8.299 -4.727 4.679 1.00 62.88 196 ILE A O 1
ATOM 1423 N N . VAL A 1 197 ? 9.468 -6.591 4.183 1.00 57.06 197 VAL A N 1
ATOM 1424 C CA . VAL A 1 197 ? 8.548 -7.117 3.150 1.00 57.06 197 VAL A CA 1
ATOM 1425 C C . VAL A 1 197 ? 7.232 -7.622 3.755 1.00 57.06 197 VAL A C 1
ATOM 1427 O O . VAL A 1 197 ? 6.205 -7.667 3.082 1.00 57.06 197 VAL A O 1
ATOM 1430 N N . LYS A 1 198 ? 7.224 -7.995 5.038 1.00 63.59 198 LYS A N 1
ATOM 1431 C CA . LYS A 1 198 ? 6.019 -8.426 5.763 1.00 63.59 198 LYS A CA 1
ATOM 1432 C C . LYS A 1 198 ? 5.787 -7.546 6.994 1.00 63.59 198 LYS A C 1
ATOM 1434 O O . LYS A 1 198 ? 5.889 -8.032 8.126 1.00 63.59 198 LYS A O 1
ATOM 1439 N N . PRO A 1 199 ? 5.465 -6.252 6.809 1.00 51.34 199 PRO A N 1
ATOM 1440 C CA . PRO A 1 199 ? 5.251 -5.361 7.935 1.00 51.34 199 PRO A CA 1
ATOM 1441 C C . PRO A 1 199 ? 4.040 -5.850 8.740 1.00 51.34 199 PRO A C 1
ATOM 1443 O O . PRO A 1 199 ? 2.931 -5.935 8.220 1.00 51.34 199 PRO A O 1
ATOM 1446 N N . GLY A 1 200 ? 4.262 -6.188 10.012 1.00 55.59 200 GLY A N 1
ATOM 1447 C CA . GLY A 1 200 ? 3.225 -6.739 10.889 1.00 55.59 200 GLY A CA 1
ATOM 1448 C C . GLY A 1 200 ? 3.267 -8.256 11.087 1.00 55.59 200 GLY A C 1
ATOM 1449 O O . GLY A 1 200 ? 2.368 -8.768 11.750 1.00 55.59 200 GLY A O 1
ATOM 1450 N N . ARG A 1 201 ? 4.296 -8.966 10.587 1.00 60.03 201 ARG A N 1
ATOM 1451 C CA . ARG A 1 201 ? 4.605 -10.328 11.055 1.00 60.03 201 ARG A CA 1
ATOM 1452 C C . ARG A 1 201 ? 4.759 -10.284 12.570 1.00 60.03 201 ARG A C 1
ATOM 1454 O O . ARG A 1 201 ? 5.650 -9.617 13.091 1.00 60.03 201 ARG A O 1
ATOM 1461 N N . ASP A 1 202 ? 3.873 -10.971 13.271 1.00 61.25 202 ASP A N 1
ATOM 1462 C CA . ASP A 1 202 ? 4.012 -11.166 14.701 1.00 61.25 202 ASP A CA 1
ATOM 1463 C C . ASP A 1 202 ? 5.001 -12.319 14.918 1.00 61.25 202 ASP A C 1
ATOM 1465 O O . ASP A 1 202 ? 4.683 -13.453 14.554 1.00 61.25 202 ASP A O 1
ATOM 1469 N N . PRO A 1 203 ? 6.184 -12.088 15.518 1.00 59.00 203 PRO A N 1
ATOM 1470 C CA . PRO A 1 203 ? 7.170 -13.147 15.748 1.00 59.00 203 PRO A CA 1
ATOM 1471 C C . PRO A 1 203 ? 6.620 -14.317 16.580 1.00 59.00 203 PRO A C 1
ATOM 1473 O O . PRO A 1 203 ? 7.221 -15.388 16.626 1.00 59.00 203 PRO A O 1
ATOM 1476 N N . ARG A 1 204 ? 5.476 -14.120 17.254 1.00 66.00 204 ARG A N 1
ATOM 1477 C CA . ARG A 1 204 ? 4.761 -15.148 18.017 1.00 66.00 204 ARG A CA 1
ATOM 1478 C C . ARG A 1 204 ? 4.015 -16.154 17.141 1.00 66.00 204 ARG A C 1
ATOM 1480 O O . ARG A 1 204 ? 3.691 -17.224 17.645 1.00 66.00 204 ARG A O 1
ATOM 1487 N N . GLU A 1 205 ? 3.728 -15.850 15.875 1.00 66.06 205 GLU A N 1
ATOM 1488 C CA . GLU A 1 205 ? 3.058 -16.795 14.965 1.00 66.06 205 GLU A CA 1
ATOM 1489 C C . GLU A 1 205 ? 3.941 -18.003 14.630 1.00 66.06 205 GLU A C 1
ATOM 1491 O O . GLU A 1 205 ? 3.432 -19.117 14.505 1.00 66.06 205 GLU A O 1
ATOM 1496 N N . ASP A 1 206 ? 5.258 -17.792 14.569 1.00 64.94 206 ASP A N 1
ATOM 1497 C CA . ASP A 1 206 ? 6.262 -18.839 14.348 1.00 64.94 206 ASP A CA 1
ATOM 1498 C C . ASP A 1 206 ? 6.674 -19.556 15.645 1.00 64.94 206 ASP A C 1
ATOM 1500 O O . ASP A 1 206 ? 7.394 -20.558 15.619 1.00 64.94 206 ASP A O 1
ATOM 1504 N N . MET A 1 207 ? 6.217 -19.068 16.804 1.00 65.25 207 MET A N 1
ATOM 1505 C CA . MET A 1 207 ? 6.432 -19.756 18.072 1.00 65.25 207 MET A CA 1
ATOM 1506 C C . MET A 1 207 ? 5.486 -20.958 18.184 1.00 65.25 207 MET A C 1
ATOM 1508 O O . MET A 1 207 ? 4.331 -20.896 17.749 1.00 65.25 207 MET A O 1
ATOM 1512 N N . PRO A 1 208 ? 5.923 -22.065 18.814 1.00 66.94 208 PRO A N 1
ATOM 1513 C CA . PRO A 1 208 ? 5.028 -23.174 19.105 1.00 66.94 208 PRO A CA 1
ATOM 1514 C C . PRO A 1 208 ? 3.824 -22.653 19.893 1.00 66.94 208 PRO A C 1
ATOM 1516 O O . PRO A 1 208 ? 3.976 -22.053 20.961 1.00 66.94 208 PRO A O 1
ATOM 1519 N N . LYS A 1 209 ? 2.623 -22.865 19.339 1.00 64.44 209 LYS A N 1
ATOM 1520 C CA . LYS A 1 209 ? 1.372 -22.412 19.952 1.00 64.44 209 LYS A CA 1
ATOM 1521 C C . LYS A 1 209 ? 1.304 -22.913 21.398 1.00 64.44 209 LYS A C 1
ATOM 1523 O O . LYS A 1 209 ? 1.652 -24.074 21.644 1.00 64.44 209 LYS A O 1
ATOM 1528 N N . PRO A 1 210 ? 0.824 -22.091 22.350 1.00 58.03 210 PRO A N 1
ATOM 1529 C CA . PRO A 1 210 ? 0.569 -22.563 23.699 1.00 58.03 210 PRO A CA 1
ATOM 1530 C C . PRO A 1 210 ? -0.332 -23.794 23.621 1.00 58.03 210 PRO A C 1
ATOM 1532 O O . PRO A 1 210 ? -1.408 -23.742 23.023 1.00 58.03 210 PRO A O 1
ATOM 1535 N N . ILE A 1 211 ? 0.107 -24.910 24.202 1.00 59.00 211 ILE A N 1
ATOM 1536 C CA . ILE A 1 211 ? -0.748 -26.084 24.361 1.00 59.00 211 ILE A CA 1
ATOM 1537 C C . ILE A 1 211 ? -1.783 -25.705 25.421 1.00 59.00 211 ILE A C 1
ATOM 1539 O O . ILE A 1 211 ? -1.557 -25.869 26.619 1.00 59.00 211 ILE A O 1
ATOM 1543 N N . LEU A 1 212 ? -2.907 -25.141 24.985 1.00 48.34 212 LEU A N 1
ATOM 1544 C CA . LEU A 1 212 ? -4.067 -24.926 25.836 1.00 48.34 212 LEU A CA 1
ATOM 1545 C C . LEU A 1 212 ? -4.652 -26.304 26.151 1.00 48.34 212 LEU A C 1
ATOM 1547 O O . LEU A 1 212 ? -5.427 -26.856 25.369 1.00 48.34 212 LEU A O 1
ATOM 1551 N N . ARG A 1 213 ? -4.255 -26.892 27.286 1.00 53.66 213 ARG A N 1
ATOM 1552 C CA . ARG A 1 213 ? -4.977 -28.040 27.841 1.00 53.66 213 ARG A CA 1
ATOM 1553 C C . ARG A 1 213 ? -6.401 -27.579 28.127 1.00 53.66 213 ARG A C 1
ATOM 1555 O O . ARG A 1 213 ? -6.628 -26.789 29.035 1.00 53.66 213 ARG A O 1
ATOM 1562 N N . SER A 1 214 ? -7.328 -28.030 27.290 1.00 49.22 214 SER A N 1
ATOM 1563 C CA . SER A 1 214 ? -8.756 -27.705 27.395 1.00 49.22 214 SER A CA 1
ATOM 1564 C C . SER A 1 214 ? -9.461 -28.553 28.451 1.00 49.22 214 SER A C 1
ATOM 1566 O O . SER A 1 214 ? -10.611 -28.291 28.789 1.00 49.22 214 SER A O 1
ATOM 1568 N N . ASP A 1 215 ? -8.747 -29.510 29.030 1.00 52.09 215 ASP A N 1
ATOM 1569 C CA . ASP A 1 215 ? -9.281 -30.402 30.036 1.00 52.09 215 ASP A CA 1
ATOM 1570 C C . ASP A 1 215 ? -8.688 -29.966 31.371 1.00 52.09 215 ASP A C 1
ATOM 1572 O O . ASP A 1 215 ? -7.591 -30.373 31.760 1.00 52.09 215 ASP A O 1
ATOM 1576 N N . VAL A 1 216 ? -9.397 -29.079 32.070 1.00 53.78 216 VAL A N 1
ATOM 1577 C CA . VAL A 1 216 ? -9.239 -28.981 33.522 1.00 53.78 216 VAL A CA 1
ATOM 1578 C C . VAL A 1 216 ? -9.721 -30.325 34.065 1.00 53.78 216 VAL A C 1
ATOM 1580 O O . VAL A 1 216 ? -10.909 -30.498 34.335 1.00 53.78 216 VAL A O 1
ATOM 1583 N N . LEU A 1 217 ? -8.808 -31.296 34.125 1.00 66.62 217 LEU A N 1
ATOM 1584 C CA . LEU A 1 217 ? -9.057 -32.612 34.696 1.00 66.62 217 LEU A CA 1
ATOM 1585 C C . LEU A 1 217 ? -9.500 -32.381 36.139 1.00 66.62 217 LEU A C 1
ATOM 1587 O O . LEU A 1 217 ? -8.819 -31.706 36.922 1.00 66.62 217 LEU A O 1
ATOM 1591 N N . LYS A 1 218 ? -10.678 -32.879 36.503 1.00 76.25 218 LYS A N 1
ATOM 1592 C CA . LYS A 1 218 ? -11.029 -32.924 37.917 1.00 76.25 218 LYS A CA 1
ATOM 1593 C C . LYS A 1 218 ? -10.246 -34.067 38.550 1.00 76.25 218 LYS A C 1
ATOM 1595 O O . LYS A 1 218 ? -9.788 -34.978 37.866 1.00 76.25 218 LYS A O 1
ATOM 1600 N N . ILE A 1 219 ? -10.087 -34.041 39.872 1.00 78.88 219 ILE A N 1
ATOM 1601 C CA . ILE A 1 219 ? -9.402 -35.130 40.587 1.00 78.88 219 ILE A CA 1
ATOM 1602 C C . ILE A 1 219 ? -10.090 -36.489 40.353 1.00 78.88 219 ILE A C 1
ATOM 1604 O O . ILE A 1 219 ? -9.440 -37.525 40.453 1.00 78.88 219 ILE A O 1
ATOM 1608 N N . GLU A 1 220 ? -11.382 -36.479 40.007 1.00 78.88 220 GLU A N 1
ATOM 1609 C CA . GLU A 1 220 ? -12.161 -37.672 39.664 1.00 78.88 220 GLU A CA 1
ATOM 1610 C C . GLU A 1 220 ? -11.772 -38.303 38.317 1.00 78.88 220 GLU A C 1
ATOM 1612 O O . GLU A 1 220 ? -11.983 -39.499 38.138 1.00 78.88 220 GLU A O 1
ATOM 1617 N N . ASP A 1 221 ? -11.181 -37.530 37.402 1.00 80.25 221 ASP A N 1
ATOM 1618 C CA . ASP A 1 221 ? -10.790 -37.982 36.059 1.00 80.25 221 ASP A CA 1
ATOM 1619 C C . ASP A 1 221 ? -9.364 -38.572 36.034 1.00 80.25 221 ASP A C 1
ATOM 1621 O O . ASP A 1 221 ? -8.849 -38.962 34.986 1.00 80.25 221 ASP A O 1
ATOM 1625 N N . LEU A 1 222 ? -8.689 -38.607 37.190 1.00 82.50 222 LEU A N 1
ATOM 1626 C CA . LEU A 1 222 ? -7.317 -39.082 37.322 1.00 82.50 222 LEU A CA 1
ATOM 1627 C C . LEU A 1 222 ? -7.267 -40.595 37.549 1.00 82.50 222 LEU A C 1
ATOM 1629 O O . LEU A 1 222 ? -7.638 -41.100 38.610 1.00 82.50 222 LEU A O 1
ATOM 1633 N N . GLU A 1 223 ? -6.704 -41.316 36.584 1.00 83.25 223 GLU A N 1
ATOM 1634 C CA . GLU A 1 223 ? -6.472 -42.756 36.688 1.00 83.25 223 GLU A CA 1
ATOM 1635 C C . GLU A 1 223 ? -5.036 -43.082 37.121 1.00 83.25 223 GLU A C 1
ATOM 1637 O O . GLU A 1 223 ? -4.062 -42.434 36.724 1.00 83.25 223 GLU A O 1
ATOM 1642 N N . ILE A 1 224 ? -4.881 -44.136 37.928 1.00 88.38 224 ILE A N 1
ATOM 1643 C CA . ILE A 1 224 ? -3.558 -44.640 38.310 1.00 88.38 224 ILE A CA 1
ATOM 1644 C C . ILE A 1 224 ? -2.819 -45.091 37.049 1.00 88.38 224 ILE A C 1
ATOM 1646 O O . ILE A 1 224 ? -3.304 -45.912 36.278 1.00 88.38 224 ILE A O 1
ATOM 1650 N N . GLY A 1 225 ? -1.605 -44.582 36.873 1.00 86.75 225 GLY A N 1
ATOM 1651 C CA . GLY A 1 225 ? -0.755 -44.871 35.730 1.00 86.75 225 GLY A CA 1
ATOM 1652 C C . GLY A 1 225 ? -0.866 -43.880 34.574 1.00 86.75 225 GLY A C 1
ATOM 1653 O O . GLY A 1 225 ? -0.061 -43.983 33.650 1.00 86.75 225 GLY A O 1
ATOM 1654 N N . MET A 1 226 ? -1.778 -42.9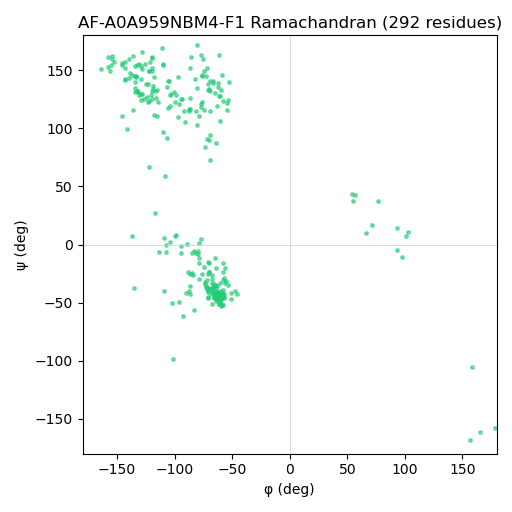07 34.645 1.00 86.44 226 MET A N 1
ATOM 1655 C CA . MET A 1 226 ? -1.840 -41.796 33.697 1.00 86.44 226 MET A CA 1
ATOM 1656 C C . MET A 1 226 ? -0.557 -40.959 33.773 1.00 86.44 226 MET A C 1
ATOM 1658 O O . MET A 1 226 ? -0.079 -40.646 34.867 1.00 86.44 226 MET A O 1
ATOM 1662 N N . THR A 1 227 ? -0.006 -40.593 32.616 1.00 88.38 227 THR A N 1
ATOM 1663 C CA . THR A 1 227 ? 1.181 -39.736 32.512 1.00 88.38 227 THR A CA 1
ATOM 1664 C C . THR A 1 227 ? 0.768 -38.328 32.103 1.00 88.38 227 THR A C 1
ATOM 1666 O O . THR A 1 227 ? 0.051 -38.141 31.121 1.00 88.38 227 THR A O 1
ATOM 1669 N N . LEU A 1 228 ? 1.226 -37.330 32.854 1.00 87.12 228 LEU A N 1
ATOM 1670 C CA . LEU A 1 228 ? 0.908 -35.922 32.657 1.00 87.12 228 LEU A CA 1
ATOM 1671 C C . LEU A 1 228 ? 2.188 -35.091 32.740 1.00 87.12 228 LEU A C 1
ATOM 1673 O O . LEU A 1 228 ? 3.062 -35.348 33.562 1.00 87.12 228 LEU A O 1
ATOM 1677 N N . LYS A 1 229 ? 2.284 -34.037 31.926 1.00 89.38 229 LYS A N 1
ATOM 1678 C CA . LYS A 1 229 ? 3.274 -32.973 32.173 1.00 89.38 229 LYS A CA 1
ATOM 1679 C C . LYS A 1 229 ? 2.752 -32.021 33.239 1.00 89.38 229 LYS A C 1
ATOM 1681 O O . LYS A 1 229 ? 1.594 -31.617 33.134 1.00 89.38 229 LYS A O 1
ATOM 1686 N N . GLY A 1 230 ? 3.578 -31.653 34.203 1.00 89.00 230 GLY A N 1
ATOM 1687 C CA . GLY A 1 230 ? 3.231 -30.703 35.248 1.00 89.00 230 GLY A CA 1
ATOM 1688 C C . GLY A 1 230 ? 4.376 -29.751 35.563 1.00 89.00 230 GLY A C 1
ATOM 1689 O O . GLY A 1 230 ? 5.530 -30.029 35.242 1.00 89.00 230 GLY A O 1
ATOM 1690 N N . THR A 1 231 ? 4.040 -28.623 36.176 1.00 92.31 231 THR A N 1
ATOM 1691 C CA . THR A 1 231 ? 4.997 -27.570 36.519 1.00 92.31 231 THR A CA 1
ATOM 1692 C C . THR A 1 231 ? 5.323 -27.624 38.004 1.00 92.31 231 THR A C 1
ATOM 1694 O O . THR A 1 231 ? 4.423 -27.636 38.844 1.00 92.31 231 THR A O 1
ATOM 1697 N N . VAL A 1 232 ? 6.606 -27.629 38.353 1.00 93.50 232 VAL A N 1
ATOM 1698 C CA . VAL A 1 232 ? 7.052 -27.651 39.752 1.00 93.50 232 VAL A CA 1
ATOM 1699 C C . VAL A 1 232 ? 6.717 -26.318 40.420 1.00 93.50 232 VAL A C 1
ATOM 1701 O O . VAL A 1 232 ? 7.253 -25.271 40.058 1.00 93.50 232 VAL A O 1
ATOM 1704 N N . ARG A 1 233 ? 5.827 -26.355 41.415 1.00 91.88 233 ARG A N 1
ATOM 1705 C CA . ARG A 1 233 ? 5.383 -25.183 42.184 1.00 91.88 233 ARG A CA 1
ATOM 1706 C C . ARG A 1 233 ? 6.286 -24.901 43.370 1.00 91.88 233 ARG A C 1
ATOM 1708 O O . ARG A 1 233 ? 6.550 -23.744 43.682 1.00 91.88 233 ARG A O 1
ATOM 1715 N N . ASN A 1 234 ? 6.729 -25.957 44.045 1.00 93.25 234 ASN A N 1
ATOM 1716 C CA . ASN A 1 234 ? 7.551 -25.847 45.238 1.00 93.25 234 ASN A CA 1
ATOM 1717 C C . ASN A 1 234 ? 8.383 -27.116 45.447 1.00 93.25 234 ASN A C 1
ATOM 1719 O O . ASN A 1 234 ? 7.933 -28.216 45.126 1.00 93.25 234 ASN A O 1
ATOM 1723 N N . VAL A 1 235 ? 9.564 -26.967 46.038 1.00 92.38 235 VAL A N 1
ATOM 1724 C CA . VAL A 1 235 ? 10.461 -28.073 46.385 1.00 92.38 235 VAL A CA 1
ATOM 1725 C C . VAL A 1 235 ? 10.683 -28.056 47.896 1.00 92.38 235 VAL A C 1
ATOM 1727 O O . VAL A 1 235 ? 10.943 -27.007 48.479 1.00 92.38 235 VAL A O 1
ATOM 1730 N N . VAL A 1 236 ? 10.544 -29.214 48.537 1.00 92.50 236 VAL A N 1
ATOM 1731 C CA . VAL A 1 236 ? 10.700 -29.417 49.985 1.00 92.50 236 VAL A CA 1
ATOM 1732 C C . VAL A 1 236 ? 11.664 -30.573 50.247 1.00 92.50 236 VAL A C 1
ATOM 1734 O O . VAL A 1 236 ? 11.928 -31.373 49.356 1.00 92.50 236 VAL A O 1
ATOM 1737 N N . ASP A 1 237 ? 12.163 -30.723 51.473 1.00 89.94 237 ASP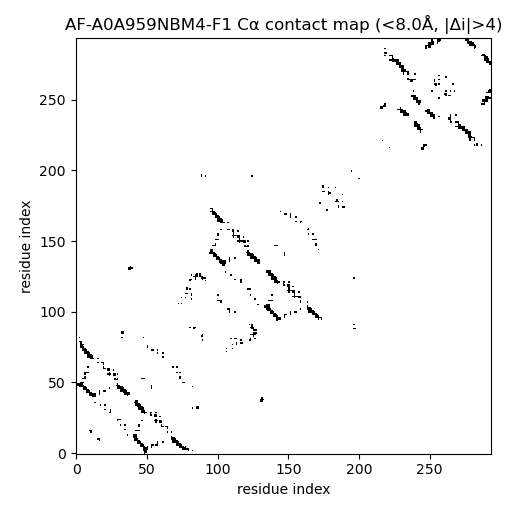 A N 1
ATOM 1738 C CA . ASP A 1 237 ? 13.219 -31.706 51.787 1.00 89.94 237 ASP A CA 1
ATOM 1739 C C . ASP A 1 237 ? 12.862 -33.161 51.427 1.00 89.94 237 ASP A C 1
ATOM 1741 O O . ASP A 1 237 ? 13.736 -33.966 51.110 1.00 89.94 237 ASP A O 1
ATOM 1745 N N . PHE A 1 238 ? 11.573 -33.513 51.446 1.00 89.94 238 PHE A N 1
ATOM 1746 C CA . PHE A 1 238 ? 11.087 -34.868 51.165 1.00 89.94 238 PHE A CA 1
ATOM 1747 C C . PHE A 1 238 ? 10.459 -35.040 49.771 1.00 89.94 238 PHE A C 1
ATOM 1749 O O . PHE A 1 238 ? 9.977 -36.131 49.450 1.00 89.94 238 PHE A O 1
ATOM 1756 N N . GLY A 1 239 ? 10.438 -34.004 48.926 1.00 92.88 239 GLY A N 1
ATOM 1757 C CA . GLY A 1 239 ? 9.825 -34.098 47.602 1.00 92.88 239 GLY A CA 1
ATOM 1758 C C . GLY A 1 239 ? 9.570 -32.763 46.904 1.00 92.88 239 GLY A C 1
ATOM 1759 O O . GLY A 1 239 ? 10.136 -31.734 47.249 1.00 92.88 239 GLY A O 1
ATOM 1760 N N . ALA A 1 240 ? 8.691 -32.774 45.908 1.00 95.06 240 ALA A N 1
ATOM 1761 C CA . ALA A 1 240 ? 8.272 -31.584 45.178 1.00 95.06 240 ALA A CA 1
ATOM 1762 C C . ALA A 1 240 ? 6.759 -31.593 44.946 1.00 95.06 240 ALA A C 1
ATOM 1764 O O . ALA A 1 240 ? 6.158 -32.648 44.742 1.00 95.06 240 ALA A O 1
ATOM 1765 N N . PHE A 1 241 ? 6.155 -30.409 44.972 1.00 95.00 241 PHE A N 1
ATOM 1766 C CA . PHE A 1 241 ? 4.761 -30.195 44.604 1.00 95.00 241 PHE A CA 1
ATOM 1767 C C . PHE A 1 241 ? 4.688 -29.772 43.143 1.00 95.00 241 PHE A C 1
ATOM 1769 O O . PHE A 1 241 ? 5.345 -28.811 42.732 1.00 95.00 241 PHE A O 1
ATOM 1776 N N . VAL A 1 242 ? 3.905 -30.510 42.363 1.00 93.94 242 VAL A N 1
ATOM 1777 C CA . VAL A 1 242 ? 3.815 -30.369 40.912 1.00 93.94 242 VAL A CA 1
ATOM 1778 C C . VAL A 1 242 ? 2.364 -30.100 40.537 1.00 93.94 242 VAL A C 1
ATOM 1780 O O . VAL A 1 242 ? 1.475 -30.900 40.835 1.00 93.94 242 VAL A O 1
ATOM 1783 N N . ASP A 1 243 ? 2.137 -28.981 39.862 1.00 91.88 243 ASP A N 1
ATOM 1784 C CA . ASP A 1 243 ? 0.848 -28.636 39.277 1.00 91.88 243 ASP A CA 1
ATOM 1785 C C . ASP A 1 243 ? 0.674 -29.406 37.967 1.00 91.88 243 ASP A C 1
ATOM 1787 O O . ASP A 1 243 ? 1.372 -29.158 36.983 1.00 91.88 243 ASP A O 1
ATOM 1791 N N . ILE A 1 244 ? -0.244 -30.367 37.966 1.00 87.19 244 ILE A N 1
ATOM 1792 C CA . ILE A 1 244 ? -0.541 -31.233 36.818 1.00 87.19 244 ILE A CA 1
ATOM 1793 C C . ILE A 1 244 ? -1.777 -30.774 36.028 1.00 87.19 244 ILE A C 1
ATOM 1795 O O . ILE A 1 244 ? -2.206 -31.476 35.111 1.00 87.19 244 ILE A O 1
ATOM 1799 N N . GLY A 1 245 ? -2.332 -29.597 36.340 1.00 81.19 245 GLY A N 1
ATOM 1800 C CA . GLY A 1 245 ? -3.525 -29.045 35.688 1.00 81.19 245 GLY A CA 1
ATOM 1801 C C . GLY A 1 245 ? -4.848 -29.361 36.392 1.00 81.19 245 GLY A C 1
ATOM 1802 O O . GLY A 1 245 ? -5.909 -29.160 35.803 1.00 81.19 245 GLY A O 1
ATOM 1803 N N . VAL A 1 246 ? -4.793 -29.837 37.641 1.00 83.62 246 VAL A N 1
ATOM 1804 C CA . VAL A 1 246 ? -5.962 -30.013 38.519 1.00 83.62 246 VAL A CA 1
ATOM 1805 C C . VAL A 1 246 ? -5.909 -28.999 39.665 1.00 83.62 246 VAL A C 1
ATOM 1807 O O . VAL A 1 246 ? -4.896 -28.343 39.881 1.00 83.62 246 VAL A O 1
ATOM 1810 N N . LYS A 1 247 ? -6.994 -28.850 40.433 1.00 81.69 247 LYS A N 1
ATOM 1811 C CA . LYS A 1 247 ? -7.073 -27.839 41.508 1.00 81.69 247 LYS A CA 1
ATOM 1812 C C . LYS A 1 247 ? -6.070 -28.066 42.655 1.00 81.69 247 LYS A C 1
ATOM 1814 O O . LYS A 1 247 ? -5.812 -27.140 43.421 1.00 81.69 247 LYS A O 1
ATOM 1819 N N . GLN A 1 248 ? -5.551 -29.282 42.811 1.00 85.56 248 GLN A N 1
ATOM 1820 C CA . GLN A 1 248 ? -4.611 -29.657 43.864 1.00 85.56 248 GLN A CA 1
ATOM 1821 C C . GLN A 1 248 ? -3.281 -30.134 43.286 1.00 85.56 248 GLN A C 1
ATOM 1823 O O . GLN A 1 248 ? -3.251 -30.989 42.403 1.00 85.56 248 GLN A O 1
ATOM 1828 N N . ASP A 1 249 ? -2.184 -29.636 43.847 1.00 90.56 249 ASP A N 1
ATOM 1829 C CA . ASP A 1 249 ? -0.843 -30.061 43.457 1.00 90.56 249 ASP A CA 1
ATOM 1830 C C . ASP A 1 249 ? -0.594 -31.524 43.850 1.00 90.56 249 ASP A C 1
ATOM 1832 O O . ASP A 1 249 ? -0.932 -31.973 44.952 1.00 90.56 249 ASP A O 1
ATOM 1836 N N . GLY A 1 250 ? 0.048 -32.269 42.954 1.00 92.44 250 GLY A N 1
ATOM 1837 C CA . GLY A 1 250 ? 0.520 -33.614 43.247 1.00 92.44 250 GLY A CA 1
ATOM 1838 C C . GLY A 1 250 ? 1.859 -33.590 43.977 1.00 92.44 250 GLY A C 1
ATOM 1839 O O . GLY A 1 250 ? 2.734 -32.780 43.675 1.00 92.44 250 GLY A O 1
ATOM 1840 N N . LEU A 1 251 ? 2.036 -34.502 44.932 1.00 95.19 251 LEU A N 1
ATOM 1841 C CA . LEU A 1 251 ? 3.293 -34.681 45.650 1.00 95.19 251 LEU A CA 1
ATOM 1842 C C . LEU A 1 251 ? 4.146 -35.738 44.948 1.00 95.19 251 LEU A C 1
ATOM 1844 O O . LEU A 1 251 ? 3.814 -36.926 44.946 1.00 95.19 251 LEU A O 1
ATOM 1848 N N . LEU A 1 252 ? 5.284 -35.311 44.421 1.00 95.25 252 LEU A N 1
ATOM 1849 C CA . LEU A 1 252 ? 6.357 -36.180 43.967 1.00 95.25 252 LEU A CA 1
ATOM 1850 C C . LEU A 1 252 ? 7.320 -36.410 45.135 1.00 95.25 252 LEU A C 1
ATOM 1852 O O . LEU A 1 252 ? 8.070 -35.516 45.516 1.00 95.25 252 LEU A O 1
ATOM 1856 N N . HIS A 1 253 ? 7.283 -37.593 45.743 1.00 94.44 253 HIS A N 1
ATOM 1857 C CA . HIS A 1 253 ? 8.163 -37.915 46.870 1.00 94.44 253 HIS A CA 1
ATOM 1858 C C . HIS A 1 253 ? 9.602 -38.165 46.392 1.00 94.44 253 HIS A C 1
ATOM 1860 O O . HIS A 1 253 ? 9.800 -38.701 45.304 1.00 94.44 253 HIS A O 1
ATOM 1866 N N . ILE A 1 254 ? 10.611 -37.862 47.214 1.00 91.44 254 ILE A N 1
ATOM 1867 C CA . ILE A 1 254 ? 12.038 -38.026 46.869 1.00 91.44 254 ILE A CA 1
ATOM 1868 C C . ILE A 1 254 ? 12.387 -39.445 46.383 1.00 91.44 254 ILE A C 1
ATOM 1870 O O . ILE A 1 254 ? 13.184 -39.625 45.464 1.00 91.44 254 ILE A O 1
ATOM 1874 N N . SER A 1 255 ? 11.727 -40.466 46.937 1.00 90.94 255 SER A N 1
ATOM 1875 C CA . SER A 1 255 ? 11.908 -41.868 46.535 1.00 90.94 255 SER A CA 1
ATOM 1876 C C . SER A 1 255 ? 11.341 -42.199 45.153 1.00 90.94 255 SER A C 1
ATOM 1878 O O . SER A 1 255 ? 11.631 -43.266 44.621 1.00 90.94 255 SER A O 1
ATOM 1880 N N . GLU A 1 256 ? 10.504 -41.332 44.594 1.00 92.00 256 GLU A N 1
ATOM 1881 C CA . GLU A 1 256 ? 9.817 -41.494 43.312 1.00 92.00 256 GLU A CA 1
ATOM 1882 C C . GLU A 1 256 ? 10.392 -40.579 42.220 1.00 92.00 256 GLU A C 1
ATOM 1884 O O . GLU A 1 256 ? 9.938 -40.635 41.085 1.00 92.00 256 GLU A O 1
ATOM 1889 N N . MET A 1 257 ? 11.403 -39.762 42.536 1.00 91.38 257 MET A N 1
ATOM 1890 C CA . MET A 1 257 ? 12.030 -38.833 41.585 1.00 91.38 257 MET A CA 1
ATOM 1891 C C . MET A 1 257 ? 13.017 -39.508 40.626 1.00 91.38 257 MET A C 1
ATOM 1893 O O . MET A 1 257 ? 13.214 -39.034 39.513 1.00 91.38 257 MET A O 1
ATOM 1897 N N . ALA A 1 258 ? 13.673 -40.594 41.048 1.00 87.88 258 ALA A N 1
ATOM 1898 C CA . ALA A 1 258 ? 14.653 -41.302 40.227 1.00 87.88 258 ALA A CA 1
ATOM 1899 C C . ALA A 1 258 ? 14.855 -42.761 40.667 1.00 87.88 258 ALA A C 1
ATOM 1901 O O . ALA A 1 258 ? 14.595 -43.131 41.811 1.00 87.88 258 ALA A O 1
ATOM 1902 N N . ASN A 1 259 ? 15.411 -43.587 39.775 1.00 84.94 259 ASN A N 1
ATOM 1903 C CA . ASN A 1 259 ? 15.818 -44.975 40.060 1.00 84.94 259 ASN A CA 1
ATOM 1904 C C . ASN A 1 259 ? 17.137 -45.099 40.855 1.00 84.94 259 ASN A C 1
ATOM 1906 O O . ASN A 1 259 ? 17.618 -46.205 41.090 1.00 84.94 259 ASN A O 1
ATOM 1910 N N . LYS A 1 260 ? 17.715 -43.973 41.287 1.00 84.19 260 LYS A N 1
ATOM 1911 C CA . LYS A 1 260 ? 18.931 -43.879 42.109 1.00 84.19 260 LYS A CA 1
ATOM 1912 C C . LYS A 1 260 ? 18.621 -43.175 43.431 1.00 84.19 260 LYS A C 1
ATOM 1914 O O . LYS A 1 260 ? 17.620 -42.473 43.527 1.00 84.19 260 LYS A O 1
ATOM 1919 N N . PHE A 1 261 ? 19.480 -43.343 44.436 1.00 83.94 261 PHE A N 1
ATOM 1920 C CA . PHE A 1 261 ? 19.345 -42.610 45.697 1.00 83.94 261 PHE A CA 1
ATOM 1921 C C . PHE A 1 261 ? 19.534 -41.105 45.464 1.00 83.94 261 PHE A C 1
ATOM 1923 O O . PHE A 1 261 ? 20.509 -40.691 44.836 1.00 83.94 261 PHE A O 1
ATOM 1930 N N . VAL A 1 262 ? 18.598 -40.305 45.974 1.00 84.31 262 VAL A N 1
ATOM 1931 C CA . VAL A 1 262 ? 18.575 -38.844 45.847 1.00 84.31 262 VAL A CA 1
ATOM 1932 C C . VAL A 1 262 ? 18.721 -38.258 47.242 1.00 84.31 262 VAL A C 1
ATOM 1934 O O . VAL A 1 262 ? 17.962 -38.627 48.137 1.00 84.31 262 VAL A O 1
ATOM 1937 N N . LYS A 1 263 ? 19.706 -37.375 47.438 1.00 82.50 263 LYS A N 1
ATOM 1938 C CA . LYS A 1 263 ? 19.957 -36.748 48.742 1.00 82.50 263 LYS A CA 1
ATOM 1939 C C . LYS A 1 263 ? 19.112 -35.491 48.937 1.00 82.50 263 LYS A C 1
ATOM 1941 O O . LYS A 1 263 ? 18.548 -35.324 50.009 1.00 82.50 263 LYS A O 1
ATOM 1946 N N . ASN A 1 264 ? 19.005 -34.656 47.903 1.00 86.69 264 ASN A N 1
ATOM 1947 C CA . ASN A 1 264 ? 18.193 -33.442 47.914 1.00 86.69 264 ASN A CA 1
ATOM 1948 C C . ASN A 1 264 ? 17.313 -33.381 46.655 1.00 86.69 264 ASN A C 1
ATOM 1950 O O . ASN A 1 264 ? 17.847 -33.482 45.549 1.00 86.69 264 ASN A O 1
ATOM 1954 N N . PRO A 1 265 ? 15.992 -33.172 46.781 1.00 84.94 265 PRO A N 1
ATOM 1955 C CA . PRO A 1 265 ? 15.084 -33.032 45.638 1.00 84.94 265 PRO A CA 1
ATOM 1956 C C . PRO A 1 265 ? 15.466 -31.922 44.647 1.00 84.94 265 PRO A C 1
ATOM 1958 O O . PRO A 1 265 ? 15.306 -32.094 43.439 1.00 84.94 265 PRO A O 1
ATOM 1961 N N . SER A 1 266 ? 16.048 -30.825 45.143 1.00 87.06 266 SER A N 1
ATOM 1962 C CA . SER A 1 266 ? 16.488 -29.677 44.334 1.00 87.06 266 SER A CA 1
ATOM 1963 C C . SER A 1 266 ? 17.628 -29.988 43.357 1.00 87.06 266 SER A C 1
ATOM 1965 O O . SER A 1 266 ? 17.941 -29.170 42.501 1.00 87.06 266 SER A O 1
ATOM 1967 N N . GLU A 1 267 ? 18.275 -31.153 43.478 1.00 85.69 267 GLU A N 1
ATOM 1968 C CA . GLU A 1 267 ? 19.281 -31.617 42.511 1.00 85.69 267 GLU A CA 1
ATOM 1969 C C . GLU A 1 267 ? 18.643 -32.205 41.240 1.00 8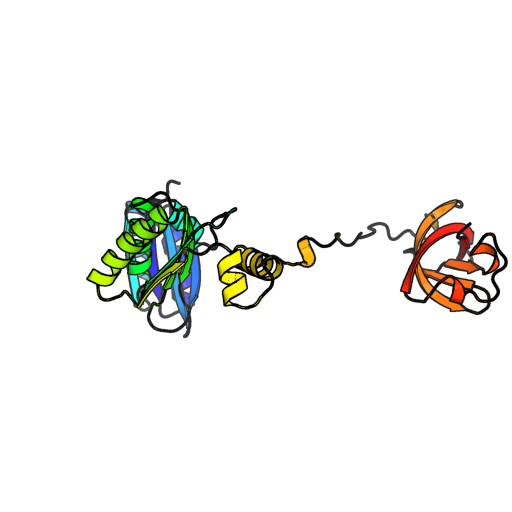5.69 267 GLU A C 1
ATOM 1971 O O . GLU A 1 267 ? 19.334 -32.390 40.240 1.00 85.69 267 GLU A O 1
ATOM 1976 N N . ILE A 1 268 ? 17.346 -32.537 41.282 1.00 86.62 268 ILE A N 1
ATOM 1977 C CA . ILE A 1 268 ? 16.614 -33.159 40.168 1.00 86.62 268 ILE A CA 1
ATOM 1978 C C . ILE A 1 268 ? 15.628 -32.184 39.540 1.00 86.62 268 ILE A C 1
ATOM 1980 O O . ILE A 1 268 ? 15.478 -32.183 38.321 1.00 86.62 268 ILE A O 1
ATOM 1984 N N . VAL A 1 269 ? 14.952 -31.381 40.361 1.00 88.38 269 VAL A N 1
ATOM 1985 C CA . VAL A 1 269 ? 13.902 -30.469 39.908 1.00 88.38 269 VAL A CA 1
ATOM 1986 C C . VAL A 1 269 ? 14.064 -29.090 40.536 1.00 88.38 269 VAL A C 1
ATOM 1988 O O . VAL A 1 269 ? 14.356 -28.968 41.725 1.00 88.38 269 VAL A O 1
ATOM 1991 N N . SER A 1 270 ? 13.836 -28.049 39.742 1.00 91.44 270 SER A N 1
ATOM 1992 C CA . SER A 1 270 ? 13.777 -26.651 40.170 1.00 91.44 270 SER A CA 1
ATOM 1993 C C . SER A 1 270 ? 12.352 -26.111 40.082 1.00 91.44 270 SER A C 1
ATOM 1995 O O . SER A 1 270 ? 11.526 -26.587 39.305 1.00 91.44 270 SER A O 1
ATOM 1997 N N . VAL A 1 271 ? 12.045 -25.091 40.888 1.00 91.94 271 VAL A N 1
ATOM 1998 C CA . VAL A 1 271 ? 10.759 -24.383 40.795 1.00 91.94 271 VAL A CA 1
ATOM 1999 C C . VAL A 1 271 ? 10.626 -23.763 39.401 1.00 91.94 271 VAL A C 1
ATOM 2001 O O . VAL A 1 271 ? 11.515 -23.038 38.963 1.00 91.94 271 VAL A O 1
ATOM 2004 N N . GLY A 1 272 ? 9.507 -24.031 38.726 1.00 87.44 272 GLY A N 1
ATOM 2005 C CA . GLY A 1 272 ? 9.241 -23.594 37.353 1.00 87.44 272 GLY A CA 1
ATOM 2006 C C . GLY A 1 272 ? 9.538 -24.639 36.274 1.00 87.44 272 GLY A C 1
ATOM 2007 O O . GLY A 1 272 ? 9.106 -24.449 35.137 1.00 87.44 272 GLY A O 1
ATOM 2008 N N . ASP A 1 273 ? 10.195 -25.752 36.611 1.00 89.81 273 ASP A N 1
ATOM 2009 C CA . ASP A 1 273 ? 10.466 -26.817 35.645 1.00 89.81 273 ASP A CA 1
ATOM 2010 C C . ASP A 1 273 ? 9.174 -27.497 35.181 1.00 89.81 273 ASP A C 1
ATOM 2012 O O . ASP A 1 273 ? 8.271 -27.765 35.979 1.00 89.81 273 ASP A O 1
ATOM 2016 N N . ILE A 1 274 ? 9.115 -27.822 33.888 1.00 89.75 274 ILE A N 1
ATOM 2017 C CA . ILE A 1 274 ? 8.048 -28.630 33.292 1.00 89.75 274 ILE A CA 1
ATOM 2018 C C . ILE A 1 274 ? 8.546 -30.070 33.201 1.00 89.75 274 ILE A C 1
ATOM 2020 O O . ILE A 1 274 ? 9.413 -30.384 32.385 1.00 89.75 274 ILE A O 1
ATOM 2024 N N . ILE A 1 275 ? 7.976 -30.947 34.021 1.00 89.69 275 ILE A N 1
ATOM 2025 C CA . ILE A 1 275 ? 8.387 -32.348 34.148 1.00 89.69 275 ILE A CA 1
ATOM 2026 C C . ILE A 1 275 ? 7.248 -33.297 33.786 1.00 89.69 275 ILE A C 1
ATOM 2028 O O . ILE A 1 275 ? 6.071 -32.967 33.924 1.00 89.69 275 ILE A O 1
ATOM 2032 N N . GLU A 1 276 ? 7.595 -34.488 33.312 1.00 92.06 276 GLU A N 1
ATOM 2033 C CA . GLU A 1 276 ? 6.637 -35.557 33.039 1.00 92.06 276 GLU A CA 1
ATOM 2034 C C . GLU A 1 276 ? 6.528 -36.478 34.257 1.00 92.06 276 GLU A C 1
ATOM 2036 O O . GLU A 1 276 ? 7.532 -36.967 34.775 1.00 92.06 276 GLU A O 1
ATOM 2041 N N . VAL A 1 277 ? 5.304 -36.671 34.744 1.00 91.38 277 VAL A N 1
ATOM 2042 C CA . VAL A 1 277 ? 5.001 -37.413 35.970 1.00 91.38 277 VAL A CA 1
ATOM 2043 C C . VAL A 1 277 ? 3.853 -38.384 35.739 1.00 91.38 277 VAL A C 1
ATOM 2045 O O . VAL A 1 277 ? 2.905 -38.105 35.006 1.00 91.38 277 VAL A O 1
ATOM 2048 N N . LYS A 1 278 ? 3.923 -39.530 36.404 1.00 93.00 278 LYS A N 1
ATOM 2049 C CA . LYS A 1 278 ? 2.913 -40.581 36.394 1.00 93.00 278 LYS A CA 1
ATOM 2050 C C . LYS A 1 278 ? 2.128 -40.588 37.699 1.00 93.00 278 LYS A C 1
ATOM 2052 O O . LYS A 1 278 ? 2.700 -40.433 38.780 1.00 93.00 278 LYS A O 1
ATOM 2057 N N . ILE A 1 279 ? 0.822 -40.809 37.614 1.00 92.25 279 ILE A N 1
ATOM 2058 C CA . ILE A 1 279 ? -0.051 -40.907 38.786 1.00 92.25 279 ILE A CA 1
ATOM 2059 C C . ILE A 1 279 ? 0.172 -42.252 39.474 1.00 92.25 279 ILE A C 1
ATOM 2061 O O . ILE A 1 279 ? -0.115 -43.309 38.912 1.00 92.25 279 ILE A O 1
ATOM 2065 N N . LYS A 1 280 ? 0.675 -42.216 40.709 1.00 92.69 280 LYS A N 1
ATOM 2066 C CA . LYS A 1 280 ? 0.916 -43.408 41.530 1.00 92.69 280 LYS A CA 1
ATOM 2067 C C . LYS A 1 280 ? -0.300 -43.770 42.377 1.00 92.69 280 LYS A C 1
ATOM 2069 O O . LYS A 1 280 ? -0.636 -44.945 42.501 1.00 92.69 280 LYS A O 1
ATOM 2074 N N . SER A 1 281 ? -0.952 -42.774 42.969 1.00 90.56 281 SER A N 1
ATOM 2075 C CA . SER A 1 281 ? -2.210 -42.951 43.696 1.00 90.56 281 SER A CA 1
ATOM 2076 C C . SER A 1 281 ? -2.987 -41.642 43.788 1.00 90.56 281 SER A C 1
ATOM 2078 O O . SER A 1 281 ? -2.403 -40.557 43.787 1.00 90.56 281 SER A O 1
ATOM 2080 N N . VAL A 1 282 ? -4.311 -41.759 43.895 1.00 89.31 282 VAL A N 1
ATOM 2081 C CA . VAL A 1 282 ? -5.238 -40.636 44.064 1.00 89.31 282 VAL A CA 1
ATOM 2082 C C . VAL A 1 282 ? -6.149 -40.946 45.245 1.00 89.31 282 VAL A C 1
ATOM 2084 O O . VAL A 1 282 ? -6.801 -41.986 45.279 1.00 89.31 282 VAL A O 1
ATOM 2087 N N . ASP A 1 283 ? -6.180 -40.051 46.228 1.00 88.31 283 ASP A N 1
ATOM 2088 C CA . ASP A 1 283 ? -7.130 -40.079 47.339 1.00 88.31 283 ASP A CA 1
ATOM 2089 C C . ASP A 1 283 ? -8.095 -38.902 47.171 1.00 88.31 283 ASP A C 1
ATOM 2091 O O . ASP A 1 283 ? -7.791 -37.762 47.540 1.00 88.31 283 ASP A O 1
ATOM 2095 N N . VAL A 1 284 ? -9.261 -39.190 46.589 1.00 84.00 284 VAL A N 1
ATOM 2096 C CA . VAL A 1 284 ? -10.304 -38.194 46.307 1.00 84.00 284 VAL A CA 1
ATOM 2097 C C . VAL A 1 284 ? -10.863 -37.600 47.602 1.00 84.00 284 VAL A C 1
ATOM 2099 O O . VAL A 1 284 ? -11.137 -36.405 47.655 1.00 84.00 284 VAL A O 1
ATOM 2102 N N . GLN A 1 285 ? -10.967 -38.378 48.686 1.00 83.31 285 GLN A N 1
ATOM 2103 C CA . GLN A 1 285 ? -11.518 -37.886 49.955 1.00 83.31 285 GLN A CA 1
ATOM 2104 C C . GLN A 1 285 ? -10.570 -36.919 50.665 1.00 83.31 285 GLN A C 1
ATOM 2106 O O . GLN A 1 285 ? -11.016 -35.930 51.243 1.00 83.31 285 GLN A O 1
ATOM 2111 N N . LYS A 1 286 ? -9.262 -37.188 50.619 1.00 84.75 286 LYS A N 1
ATOM 2112 C CA . LYS A 1 286 ? -8.237 -36.339 51.253 1.00 84.75 286 LYS A CA 1
ATOM 2113 C C . LYS A 1 286 ? -7.619 -35.315 50.307 1.00 84.75 286 LYS A C 1
ATOM 2115 O O . LYS A 1 286 ? -6.756 -34.557 50.746 1.00 84.75 286 LYS A O 1
ATOM 2120 N N . HIS A 1 287 ? -8.035 -35.313 49.042 1.00 85.25 287 HIS A N 1
ATOM 2121 C CA . HIS A 1 287 ? -7.517 -34.454 47.978 1.00 85.25 287 HIS A CA 1
ATOM 2122 C C . HIS A 1 287 ? -5.990 -34.562 47.834 1.00 85.25 287 HIS A C 1
ATOM 2124 O O . HIS A 1 287 ? -5.286 -33.557 47.739 1.00 85.25 287 HIS A O 1
ATOM 2130 N N . ARG A 1 288 ? -5.464 -35.793 47.878 1.00 88.25 288 ARG A N 1
ATOM 2131 C CA . ARG A 1 288 ? -4.024 -36.063 47.766 1.00 88.25 288 ARG A CA 1
ATOM 2132 C C . ARG A 1 288 ? -3.733 -36.848 46.502 1.00 88.25 288 ARG A C 1
ATOM 2134 O O . ARG A 1 288 ? -4.365 -37.869 46.251 1.00 88.25 288 ARG A O 1
ATOM 2141 N N . ILE A 1 289 ? -2.727 -36.404 45.760 1.00 92.75 289 ILE A N 1
ATOM 2142 C CA . ILE A 1 289 ? -2.257 -37.063 44.543 1.00 92.75 289 ILE A CA 1
ATOM 2143 C C . ILE A 1 289 ? -0.778 -37.379 44.747 1.00 92.75 289 ILE A C 1
ATOM 2145 O O . ILE A 1 289 ? 0.008 -36.485 45.057 1.00 92.75 289 ILE A O 1
ATOM 2149 N N . ALA A 1 290 ? -0.403 -38.649 44.615 1.00 93.62 290 ALA A N 1
ATOM 2150 C CA . ALA A 1 290 ? 0.990 -39.073 44.654 1.00 93.62 290 ALA A CA 1
ATOM 2151 C C . ALA A 1 290 ? 1.508 -39.260 43.228 1.00 93.62 290 ALA A C 1
ATOM 2153 O O . ALA A 1 290 ? 0.902 -39.975 42.426 1.00 93.62 290 ALA A O 1
ATOM 2154 N N . LEU A 1 291 ? 2.644 -38.637 42.937 1.00 94.94 291 LEU A N 1
ATOM 2155 C CA . LEU A 1 291 ? 3.284 -38.644 41.628 1.00 94.94 291 LEU A CA 1
ATOM 2156 C C . LEU A 1 291 ? 4.573 -39.467 41.647 1.00 94.94 291 LEU A C 1
ATOM 2158 O O . LEU A 1 291 ? 5.205 -39.633 42.694 1.00 94.94 291 LEU A O 1
ATOM 2162 N N . SER A 1 292 ? 4.966 -39.960 40.476 1.00 93.50 292 SER A N 1
ATOM 2163 C CA . SER A 1 292 ? 6.235 -40.649 40.256 1.00 93.50 292 SER A CA 1
ATOM 2164 C C . SER A 1 292 ? 6.865 -40.250 38.926 1.00 93.50 292 SER A C 1
ATOM 2166 O O . SER A 1 292 ? 6.157 -40.033 37.950 1.00 93.50 292 SER A O 1
ATOM 2168 N N . MET A 1 293 ? 8.192 -40.149 38.890 1.00 91.75 293 MET A N 1
ATOM 2169 C CA . MET A 1 293 ? 8.992 -39.995 37.665 1.00 91.75 293 MET A CA 1
ATOM 2170 C C . MET A 1 293 ? 9.609 -41.333 37.216 1.00 91.75 293 MET A C 1
ATOM 2172 O O . MET A 1 293 ? 10.462 -41.353 36.329 1.00 91.75 293 MET A O 1
ATOM 2176 N N . LYS A 1 294 ? 9.229 -42.440 37.866 1.00 86.31 294 LYS A N 1
ATOM 2177 C CA . LYS A 1 294 ? 9.711 -43.793 37.566 1.00 86.31 294 LYS A CA 1
ATOM 2178 C C . LYS A 1 294 ? 8.853 -44.527 36.544 1.00 86.31 294 LYS A C 1
ATOM 2180 O O . LYS A 1 294 ? 7.621 -44.303 36.509 1.00 86.31 294 LYS A O 1
#

Sequence (294 aa):
MQMNSIGLIELSSIAAGMQAADI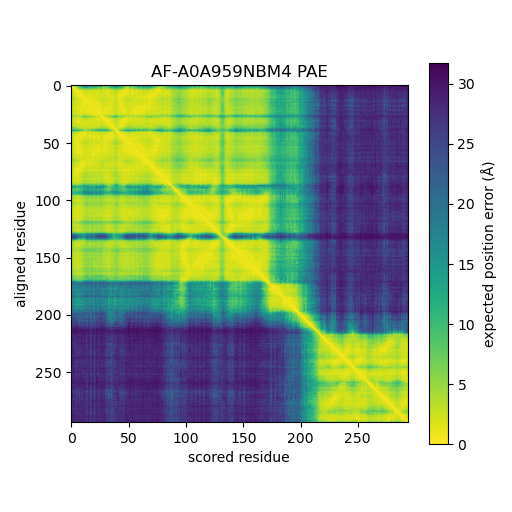MLKTSEVELIISRSICSGKYMVLVGGDVAGVNSAVENASSQVDFAVIDTFVIPNVHPDIFPALSGHSGVENLEALGIIESFSVASLIEGADAAVKSASVKIIEIRLAMALGGKAFCTLTGEVAAVQSAIDSGANLIAEKGLLVKQFIEKRGVEKIANLLNIGVPTLEDIIENIVKPGRDPREDMPKPILRSDVLKIEDLEIGMTLKGTVRNVVDFGAFVDIGVKQDGLLHISEMANKFVKNPSEIVSVGDIIEVKIKSVDVQKHRIALSMK

Foldseek 3Di:
DDWFKKKKWKWQALVLLVVLQVQLVVQAPKAWQDWDAFPPHITMTMITDAQVSRVRSQVRSCVVSVVTTDDMDMDGRADPLLRVQANPFDPDPDAAKKKKWKWLALVLQSQLQRQLVVFAPKHWTHWAFHGYDRHIIMTMIGDQQVSSVRSQCRSQVSRVVVVTTPDIDMGRDPLVVVCVVVVHDSVVSVVVVVCVSVPPPDPCVPPDPPPPPPDLDELVNDDAFDKAKWFFADFDAQFTFTHRNYPGTATEGQPQQDPDRDRGRCVRDDHGDTDMWGFHDGDPVVRYTYIHPD

Nearest PDB structures (foldseek):
  3vcd-assembly1_A  TM=9.706E-01  e=5.690E-22  Salmonella enterica
  3nwg-assembly1_A  TM=9.245E-01  e=1.805E-22  Desulfitobacterium hafniense DCB-2
  3pac-assembly1_A  TM=9.165E-01  e=2.442E-22  Citrobacter freundii
  3n79-assembly1_A  TM=9.076E-01  e=4.206E-22  Salmonella enterica subsp. enterica serovar Typhimurium
  8t6n-assembly1_C  TM=9.648E-01  e=3.283E-21  synthetic construct

Secondary structure (DSSP, 8-state):
----EEEEEEES-HHHHHHHHHHHHHHSSEEEEEEEEETTTEEEEEEEE-HHHHHHHHHHHHHHSGGGEEEEEEEES--TTHHHHHHS--------EEEEEEES-HHHHHHHHHHHHHHSS-EEEEEEE-SSSTT-EEEEEEE-HHHHHHHHHHHHHHHHHTT-EEEEEEE-S-HHHHHHHHT--HHHHHHHHHHHHSTT--TTSSSPPP--------GGG--TT-EEEEEEEEEETTEEEEE-SSSS-EEEEGGGS-SS--S-GGGT--TT-EEEEEEEEEETTTTEEEEE--

Solvent-accessible surface area (backbone atoms only — not comparable to full-atom values): 15669 Å² total; per-residue (Å²): 129,78,51,28,14,41,22,38,42,33,21,64,31,51,69,54,31,56,52,32,49,54,42,22,54,72,71,26,76,45,44,83,60,44,78,47,79,32,52,93,55,25,12,39,36,30,35,31,11,37,58,67,28,28,50,49,14,50,54,56,21,45,68,76,42,48,96,36,58,73,48,72,54,73,47,68,78,41,51,68,67,54,60,48,7,60,62,48,59,33,96,73,89,75,83,61,18,45,26,39,44,31,18,44,30,53,67,48,39,53,54,13,52,38,44,12,52,73,68,24,81,44,47,57,34,30,41,48,74,59,56,66,73,70,47,31,21,38,38,36,31,28,26,54,60,69,30,30,51,52,13,47,52,50,10,45,48,61,22,42,76,71,71,36,51,71,49,75,48,75,47,76,64,51,67,62,58,50,16,60,73,70,72,47,56,52,72,58,50,51,52,53,51,55,49,62,70,40,76,80,72,58,78,68,76,82,41,84,72,81,83,75,74,85,64,70,45,50,80,86,72,64,51,76,65,45,74,43,65,22,35,26,73,43,77,45,87,65,18,34,34,26,39,60,58,41,100,56,58,24,40,30,37,44,83,29,62,43,99,59,95,68,90,52,40,72,81,80,51,53,73,68,40,79,43,69,35,26,32,67,44,76,38,79,91,79,65,43,35,36,30,24,56,111